Protein AF-A0A2V5Q0L4-F1 (afdb_monomer_lite)

Foldseek 3Di:
DDPDDPDDPPPPVCVQCVVLQVQLQVQLVVQLLVLAQQLDLLNSQLSLQVRSQVSQQAAQAFEAECAWDDCDPPRDTDDHGDTTHVPDPPHAYWYKQWDSWFPSVCRNRNHPQIGTFIDIDRADVVRPHPQDDDLFFKKWKKWAAQLLVVQCVVPVDDADLPDQVLVNLVSLCVSVVHQLLQAEEEEEDDPQCVVVVVSSVVSNHHYDYDPTNCLCVRQLNLDPPSSHSMYTDMDGPSSNSRSQSNRVVSNIHMDIAHDHPDVVSVVVCVVVPCVVRRGPD

Radius of gyration: 20.45 Å; chains: 1; bounding box: 52×53×70 Å

pLDDT: mean 91.9, std 11.41, range [46.16, 98.69]

Secondary structure (DSSP, 8-state):
---PPP------HHHHHHHHHHHHHHHHHHHHGGGTTSS-HHHHHHHHHHHHHHHHTT--SEEEEEE-----TT-----TT-EES---TTPPEEEEEEEEEETHHHHHHT-S--EEEEEEEPPPTT-S-SS---SSSEEEEEEE-HHHHHHHHHHT----TTS-HHHHHHHHHHHHT--GGG-EEEEE--GGGHHHHHHHHHHT-EEEEESS-HHHHHHGGGSTTS---EEEEEEEHHHHHHHHHHHHHTT-EEEEEE--SSHHHHHHHHHTT-GGGTT--

Sequence (281 aa):
MALRLPKQDYRDIERIIEFDFVRATEAAALNALRWLGRGDKEAADAAACDAMRGMFDLMNICGEVVIGEGIKDNAPGIFKGEQLGTWIPGSPQFDIAIDPIDGTTNISKGAPNSISCIAAASPEEGVKVALRDIPSFYMSKLAYGARVIDYMKKRGDSLHIDMPIAEMLAIVARAVDKRVQDMAVMMLDRPRHKEIVEQIRAAGASLRMIGDGDIAAAIAPSLPDSDVDLYMGIGGSPEAVLAAAGIKSLGGDMQSKMWPRDEKERKKLIADGYEKDLDRV

Structure (mmCIF, N/CA/C/O backbone):
data_AF-A0A2V5Q0L4-F1
#
_entry.id   AF-A0A2V5Q0L4-F1
#
loop_
_atom_site.group_PDB
_atom_site.id
_atom_site.type_symbol
_atom_site.label_atom_id
_atom_site.label_alt_id
_atom_site.label_comp_id
_atom_site.label_asym_id
_atom_site.label_entity_id
_atom_site.label_seq_id
_atom_site.pdbx_PDB_ins_code
_atom_site.Cartn_x
_atom_site.Cartn_y
_atom_site.Cartn_z
_atom_site.occupancy
_atom_site.B_iso_or_equiv
_atom_site.auth_seq_id
_atom_site.auth_comp_id
_atom_site.auth_asym_id
_atom_site.auth_atom_id
_atom_site.pdbx_PDB_model_num
ATOM 1 N N . MET A 1 1 ? -18.545 -27.283 -45.817 1.00 52.00 1 MET A N 1
ATOM 2 C CA . MET A 1 1 ? -17.550 -26.221 -45.561 1.00 52.00 1 MET A CA 1
ATOM 3 C C . MET A 1 1 ? -17.903 -25.618 -44.211 1.00 52.00 1 MET A C 1
ATOM 5 O O . MET A 1 1 ? -18.965 -25.022 -44.100 1.00 52.00 1 MET A O 1
ATOM 9 N N . ALA A 1 2 ? -17.137 -25.927 -43.161 1.00 49.47 2 ALA A N 1
ATOM 10 C CA . ALA A 1 2 ? -17.459 -25.484 -41.805 1.00 49.47 2 ALA A CA 1
ATOM 11 C C . ALA A 1 2 ? -17.400 -23.951 -41.748 1.00 49.47 2 ALA A C 1
ATOM 13 O O . ALA A 1 2 ? -16.366 -23.370 -42.083 1.00 49.47 2 ALA A O 1
ATOM 14 N N . LEU A 1 3 ? -18.512 -23.310 -41.377 1.00 55.25 3 LEU A N 1
ATOM 15 C CA . LEU A 1 3 ? -18.548 -21.878 -41.102 1.00 55.25 3 LEU A CA 1
ATOM 16 C C . LEU A 1 3 ? -17.560 -21.600 -39.968 1.00 55.25 3 LEU A C 1
ATOM 18 O O . LEU A 1 3 ? -17.821 -21.937 -38.814 1.00 55.25 3 LEU A O 1
ATOM 22 N N . ARG A 1 4 ? -16.404 -21.013 -40.297 1.00 58.03 4 ARG A N 1
ATOM 23 C CA . ARG A 1 4 ? -15.564 -20.378 -39.282 1.00 58.03 4 ARG A CA 1
ATOM 24 C C . ARG A 1 4 ? -16.420 -19.298 -38.632 1.00 58.03 4 ARG A C 1
ATOM 26 O O . ARG A 1 4 ? -16.917 -18.416 -39.330 1.00 58.03 4 ARG A O 1
ATOM 33 N N . LEU A 1 5 ? -16.590 -19.396 -37.316 1.00 48.66 5 LEU A N 1
ATOM 34 C CA . LEU A 1 5 ? -17.127 -18.302 -36.518 1.00 48.66 5 LEU A CA 1
ATOM 35 C C . LEU A 1 5 ? -16.317 -17.029 -36.832 1.00 48.66 5 LEU A C 1
ATOM 37 O O . LEU A 1 5 ? -15.111 -17.132 -37.098 1.00 48.66 5 LEU A O 1
ATOM 41 N N . PRO A 1 6 ? -16.954 -15.847 -36.858 1.00 47.69 6 PRO A N 1
ATOM 42 C CA . PRO A 1 6 ? -16.242 -14.593 -37.072 1.00 47.69 6 PRO A CA 1
ATOM 43 C C . PRO A 1 6 ? -15.080 -14.479 -36.076 1.00 47.69 6 PRO A C 1
ATOM 45 O O . PRO A 1 6 ? -15.213 -14.887 -34.922 1.00 47.69 6 PRO A O 1
ATOM 48 N N . LYS A 1 7 ? -13.928 -13.962 -36.532 1.00 51.88 7 LYS A N 1
ATOM 49 C CA . LYS A 1 7 ? -12.779 -13.687 -35.656 1.00 51.88 7 LYS A CA 1
ATOM 50 C C . LYS A 1 7 ? -13.267 -12.797 -34.513 1.00 51.88 7 LYS A C 1
ATOM 52 O O . LYS A 1 7 ? -13.656 -11.661 -34.768 1.00 51.88 7 LYS A O 1
ATOM 57 N N . GLN A 1 8 ? -13.252 -13.314 -33.286 1.00 47.97 8 GLN A N 1
ATOM 58 C CA . GLN A 1 8 ? -13.337 -12.462 -32.106 1.00 47.97 8 GLN A CA 1
ATOM 59 C C . GLN A 1 8 ? -12.152 -11.495 -32.154 1.00 47.97 8 GLN A C 1
ATOM 61 O O . GLN A 1 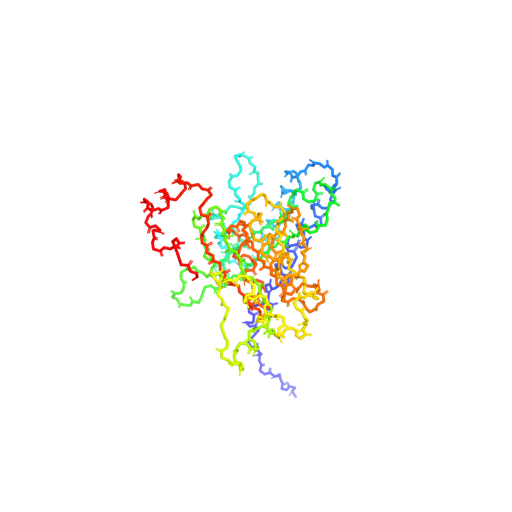8 ? -11.029 -11.900 -32.468 1.00 47.97 8 GLN A O 1
ATOM 66 N N . ASP A 1 9 ? -12.414 -10.215 -31.913 1.00 50.81 9 ASP A N 1
ATOM 67 C CA . ASP A 1 9 ? -11.353 -9.241 -31.708 1.00 50.81 9 ASP A CA 1
ATOM 68 C C . ASP A 1 9 ? -10.721 -9.555 -30.347 1.00 50.81 9 ASP A C 1
ATOM 70 O O . ASP A 1 9 ? -11.276 -9.231 -29.303 1.00 50.81 9 ASP A O 1
ATOM 74 N N . TYR A 1 10 ? -9.605 -10.287 -30.350 1.00 51.53 10 TYR A N 1
ATOM 75 C CA . TYR A 1 10 ? -8.889 -10.715 -29.140 1.00 51.53 10 TYR A CA 1
ATOM 76 C C . TYR A 1 10 ? -8.105 -9.567 -28.476 1.00 51.53 10 TYR A C 1
ATOM 78 O O . TYR A 1 10 ? -7.117 -9.814 -27.792 1.00 51.53 10 TYR A O 1
ATOM 86 N N . ARG A 1 11 ? -8.501 -8.307 -28.680 1.00 59.97 11 ARG A N 1
ATOM 87 C CA . ARG A 1 11 ? -7.863 -7.120 -28.086 1.00 59.97 11 ARG A CA 1
ATOM 88 C C . ARG A 1 11 ? -8.345 -6.876 -26.660 1.00 59.97 11 ARG A C 1
ATOM 90 O O . ARG A 1 11 ? -8.665 -5.753 -26.288 1.00 59.97 11 ARG A O 1
ATOM 97 N N . ASP A 1 12 ? -8.405 -7.937 -25.875 1.00 71.38 12 ASP A N 1
ATOM 98 C CA . ASP A 1 12 ? -8.480 -7.789 -24.434 1.00 71.38 12 ASP A CA 1
ATOM 99 C C . ASP A 1 12 ? -7.045 -7.586 -23.940 1.00 71.38 12 ASP A C 1
ATOM 101 O O . ASP A 1 12 ? -6.278 -8.539 -23.791 1.00 71.38 12 ASP A O 1
ATOM 105 N N . ILE A 1 13 ? -6.652 -6.315 -23.832 1.00 72.81 13 ILE A N 1
ATOM 106 C CA . ILE A 1 13 ? -5.298 -5.922 -23.431 1.00 72.81 13 ILE A CA 1
ATOM 107 C C . ILE A 1 13 ? -4.986 -6.486 -22.045 1.00 72.81 13 ILE A C 1
ATOM 109 O O . ILE A 1 13 ? -3.879 -6.982 -21.853 1.00 72.81 13 ILE A O 1
ATOM 113 N N . GLU A 1 14 ? -5.960 -6.482 -21.129 1.00 73.38 14 GLU A N 1
ATOM 114 C CA . GLU A 1 14 ? -5.808 -7.029 -19.777 1.00 73.38 14 GLU A CA 1
ATOM 115 C C . GLU A 1 14 ? -5.433 -8.507 -19.848 1.00 73.38 14 GLU A C 1
ATOM 117 O O . GLU A 1 14 ? -4.401 -8.905 -19.316 1.00 73.38 14 GLU A O 1
ATOM 122 N N . ARG A 1 15 ? -6.168 -9.303 -20.632 1.00 73.12 15 ARG A N 1
ATOM 123 C CA . ARG A 1 15 ? -5.878 -10.734 -20.810 1.00 73.12 15 ARG A CA 1
ATOM 124 C C . ARG A 1 15 ? -4.499 -11.026 -21.411 1.00 73.12 15 ARG A C 1
ATOM 126 O O . ARG A 1 15 ? -3.950 -12.110 -21.211 1.00 73.12 15 ARG A O 1
ATOM 133 N N . ILE A 1 16 ? -3.958 -10.110 -22.211 1.00 74.25 16 ILE A N 1
ATOM 134 C CA . ILE A 1 16 ? -2.655 -10.293 -22.861 1.00 74.25 16 ILE A CA 1
ATOM 135 C C . ILE A 1 16 ? -1.509 -10.015 -21.883 1.00 74.25 16 ILE A C 1
ATOM 137 O O . ILE A 1 16 ? -0.505 -10.719 -21.938 1.00 74.25 16 ILE A O 1
ATOM 141 N N . ILE A 1 17 ? -1.657 -9.028 -20.996 1.00 82.94 17 ILE A N 1
ATOM 142 C CA . ILE A 1 17 ? -0.563 -8.538 -20.140 1.00 82.94 17 ILE A CA 1
ATOM 143 C C . ILE A 1 17 ? -0.669 -8.976 -18.674 1.00 82.94 17 ILE A C 1
ATOM 145 O O . ILE A 1 17 ? 0.328 -8.916 -17.959 1.00 82.94 17 ILE A O 1
ATOM 149 N N . GLU A 1 18 ? -1.846 -9.407 -18.202 1.00 81.56 18 GLU A N 1
ATOM 150 C CA . GLU A 1 18 ? -2.095 -9.691 -16.779 1.00 81.56 18 GLU A CA 1
ATOM 151 C C . GLU A 1 18 ? -1.073 -10.682 -16.210 1.00 81.56 18 GLU A C 1
ATOM 153 O O . GLU A 1 18 ? -0.458 -10.437 -15.172 1.00 81.56 18 GLU A O 1
ATOM 158 N N . PHE A 1 19 ? -0.808 -11.768 -16.940 1.00 89.69 19 PHE A N 1
ATOM 159 C CA . PHE A 1 19 ? 0.132 -12.794 -16.504 1.00 89.69 19 PHE A CA 1
ATOM 160 C C . PHE A 1 19 ? 1.588 -12.364 -16.640 1.00 89.69 19 PHE A C 1
ATOM 162 O O . PHE A 1 19 ? 2.443 -12.941 -15.971 1.00 89.69 19 PHE A O 1
ATOM 169 N N . ASP A 1 20 ? 1.891 -11.359 -17.457 1.00 92.94 20 ASP A N 1
ATOM 170 C CA . ASP A 1 20 ? 3.242 -10.818 -17.531 1.00 92.94 20 ASP A CA 1
ATOM 171 C C . ASP A 1 20 ? 3.565 -10.011 -16.265 1.00 92.94 20 ASP A C 1
ATOM 173 O O . ASP A 1 20 ? 4.625 -10.220 -15.671 1.00 92.94 20 ASP A O 1
ATOM 177 N N . PHE A 1 21 ? 2.629 -9.202 -15.754 1.00 94.88 21 PHE A N 1
ATOM 178 C CA . PHE A 1 21 ? 2.798 -8.536 -14.454 1.00 94.88 21 PHE A CA 1
ATOM 179 C C . PHE A 1 21 ? 2.850 -9.528 -13.285 1.00 94.88 21 PHE A C 1
ATOM 181 O O . PHE A 1 21 ? 3.684 -9.378 -12.386 1.00 94.88 21 PHE A O 1
ATOM 188 N N . VA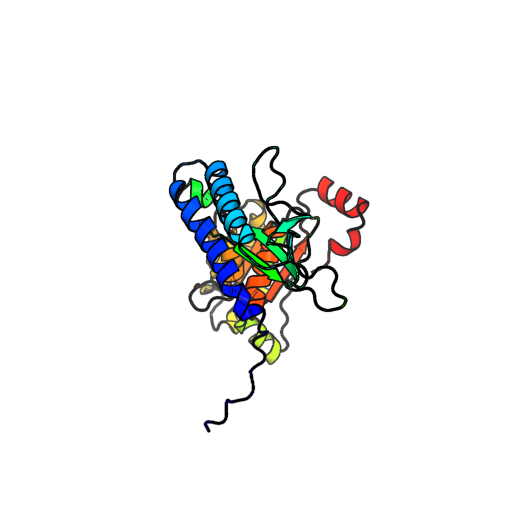L A 1 22 ? 2.031 -10.588 -13.320 1.00 95.69 22 VAL A N 1
ATOM 189 C CA . VAL A 1 22 ? 2.129 -11.687 -12.342 1.00 95.69 22 VAL A CA 1
ATOM 190 C C . VAL A 1 22 ? 3.533 -12.294 -12.372 1.00 95.69 22 VAL A C 1
ATOM 192 O O . VAL A 1 22 ? 4.189 -12.354 -11.337 1.00 95.69 22 VAL A O 1
ATOM 195 N N . ARG A 1 23 ? 4.061 -12.643 -13.550 1.00 96.62 23 ARG A N 1
ATOM 196 C CA . ARG A 1 23 ? 5.419 -13.199 -13.674 1.00 96.62 23 ARG A CA 1
ATOM 197 C C . ARG A 1 23 ? 6.504 -12.244 -13.187 1.00 96.62 23 ARG A C 1
ATOM 199 O O . ARG A 1 23 ? 7.496 -12.706 -12.635 1.00 96.62 23 ARG A O 1
ATOM 206 N N . ALA A 1 24 ? 6.343 -10.935 -13.376 1.00 97.38 24 ALA A N 1
ATOM 207 C CA . ALA A 1 24 ? 7.292 -9.948 -12.866 1.00 97.38 24 ALA A CA 1
ATOM 208 C C . ALA A 1 24 ? 7.339 -9.928 -11.330 1.00 97.38 24 ALA A C 1
ATOM 210 O O . ALA A 1 24 ? 8.429 -9.984 -10.756 1.00 97.38 24 ALA A O 1
ATOM 211 N N . THR A 1 25 ? 6.181 -9.931 -10.662 1.00 97.75 25 THR A N 1
ATOM 212 C CA . THR A 1 25 ? 6.121 -10.027 -9.189 1.00 97.75 25 THR A CA 1
ATOM 213 C C . THR A 1 25 ? 6.594 -11.389 -8.667 1.00 97.75 25 THR A C 1
ATOM 215 O O . THR A 1 25 ? 7.324 -11.444 -7.676 1.00 97.75 25 THR A O 1
ATOM 218 N N . GLU A 1 26 ? 6.273 -12.492 -9.353 1.00 98.25 26 GLU A N 1
ATOM 219 C CA . GLU A 1 26 ? 6.783 -13.832 -9.027 1.00 98.25 26 GLU A CA 1
ATOM 220 C C . GLU A 1 26 ? 8.310 -13.900 -9.150 1.00 98.25 26 GLU A C 1
ATOM 222 O O . GLU A 1 26 ? 8.988 -14.398 -8.249 1.00 98.25 26 GLU A O 1
ATOM 227 N N . ALA A 1 27 ? 8.870 -13.374 -10.244 1.00 98.12 27 ALA A N 1
ATOM 228 C CA . ALA A 1 27 ? 10.309 -13.331 -10.466 1.00 98.12 27 ALA A CA 1
ATOM 229 C C . ALA A 1 27 ? 11.010 -12.509 -9.381 1.00 98.12 27 ALA A C 1
ATOM 231 O O . ALA A 1 27 ? 12.007 -12.975 -8.823 1.00 98.12 27 ALA A O 1
ATOM 232 N N . ALA A 1 28 ? 10.478 -11.335 -9.038 1.00 97.75 28 ALA A N 1
ATOM 233 C CA . ALA A 1 28 ? 10.990 -10.506 -7.953 1.00 97.75 28 ALA A CA 1
ATOM 234 C C . ALA A 1 28 ? 10.993 -11.263 -6.613 1.00 97.75 28 ALA A C 1
ATOM 236 O O . ALA A 1 28 ? 12.045 -11.405 -5.983 1.00 97.75 28 ALA A O 1
ATOM 237 N N . ALA A 1 29 ? 9.855 -11.845 -6.222 1.00 97.88 29 ALA A N 1
ATOM 238 C CA . ALA A 1 29 ? 9.716 -12.587 -4.970 1.00 97.88 29 ALA A CA 1
ATOM 239 C C . ALA A 1 29 ? 10.657 -13.807 -4.892 1.00 97.88 29 ALA A C 1
ATOM 241 O O . ALA A 1 29 ? 11.343 -14.012 -3.886 1.00 97.88 29 ALA A O 1
ATOM 242 N N . LEU A 1 30 ? 10.749 -14.602 -5.965 1.00 98.19 30 LEU A N 1
ATOM 243 C CA . LEU A 1 30 ? 11.627 -15.776 -6.024 1.00 98.19 30 LEU A CA 1
ATOM 244 C C . LEU A 1 30 ? 13.111 -15.394 -5.950 1.00 98.19 30 LEU A C 1
ATOM 246 O O . LEU A 1 30 ? 13.896 -16.077 -5.286 1.00 98.19 30 LEU A O 1
ATOM 250 N N . ASN A 1 31 ? 13.510 -14.298 -6.600 1.00 97.50 31 ASN A N 1
ATOM 251 C CA . ASN A 1 31 ? 14.899 -13.840 -6.585 1.00 97.50 31 ASN A CA 1
ATOM 252 C C . ASN A 1 31 ? 15.286 -13.152 -5.267 1.00 97.50 31 ASN A C 1
ATOM 254 O O . ASN A 1 31 ? 16.462 -13.201 -4.886 1.00 97.50 31 ASN A O 1
ATOM 258 N N . ALA A 1 32 ? 14.318 -12.591 -4.543 1.00 96.81 32 ALA A N 1
ATOM 259 C CA . ALA A 1 32 ? 14.505 -12.047 -3.204 1.00 96.81 32 ALA A CA 1
ATOM 260 C C . ALA A 1 32 ? 14.629 -13.140 -2.125 1.00 96.81 32 ALA A C 1
ATOM 262 O O . ALA A 1 32 ? 15.359 -12.962 -1.149 1.00 96.81 32 ALA A O 1
ATOM 263 N N . LEU A 1 33 ? 13.984 -14.302 -2.309 1.00 96.25 33 LEU A N 1
ATOM 264 C CA . LEU A 1 33 ? 13.889 -15.374 -1.304 1.00 96.25 33 LEU A CA 1
ATOM 265 C C . LEU A 1 33 ? 15.244 -15.834 -0.747 1.00 96.25 33 LEU A C 1
ATOM 267 O O . LEU A 1 33 ? 15.354 -16.187 0.428 1.00 96.25 33 LEU A O 1
ATOM 271 N N . ARG A 1 34 ? 16.305 -15.798 -1.563 1.00 95.75 34 ARG A N 1
ATOM 272 C CA . ARG A 1 34 ? 17.661 -16.172 -1.127 1.00 95.75 34 ARG A CA 1
ATOM 273 C C . ARG A 1 34 ? 18.196 -15.292 0.011 1.00 95.75 34 ARG A C 1
ATOM 275 O O . ARG A 1 34 ? 19.163 -15.691 0.650 1.00 95.75 34 ARG A O 1
ATOM 282 N N . TRP A 1 35 ? 17.594 -14.129 0.254 1.00 97.19 35 TRP A N 1
ATOM 283 C CA . TRP A 1 35 ? 17.973 -13.156 1.279 1.00 97.19 35 TRP A CA 1
ATOM 284 C C . TRP A 1 35 ? 17.083 -13.203 2.529 1.00 97.19 35 TRP A C 1
ATOM 286 O O . TRP A 1 35 ? 17.340 -12.477 3.492 1.00 97.19 35 TRP A O 1
ATOM 296 N N . LEU A 1 36 ? 16.078 -14.087 2.553 1.00 97.62 36 LEU A N 1
ATOM 297 C CA . LEU A 1 36 ? 15.167 -14.254 3.682 1.00 97.62 36 LEU A CA 1
ATOM 298 C C . LEU A 1 36 ? 15.939 -14.559 4.977 1.00 97.62 36 LEU A C 1
ATOM 300 O O . LEU A 1 36 ? 16.645 -15.563 5.075 1.00 97.62 36 LEU A O 1
ATOM 304 N N . GLY A 1 37 ? 15.799 -13.683 5.972 1.00 97.75 37 GLY A N 1
ATOM 305 C CA . GLY A 1 37 ? 16.420 -13.820 7.290 1.00 97.75 37 GLY A CA 1
ATOM 306 C C . GLY A 1 37 ? 17.935 -13.610 7.323 1.00 97.75 37 GLY A C 1
ATOM 307 O O . GLY A 1 37 ? 18.568 -13.981 8.309 1.00 97.75 37 GLY A O 1
ATOM 308 N N . ARG A 1 38 ? 1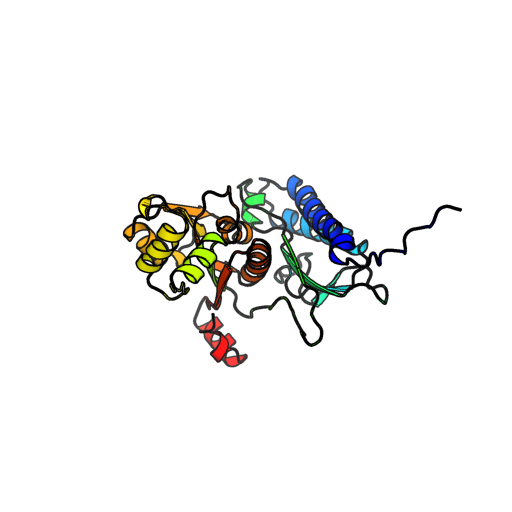8.541 -13.049 6.266 1.00 97.56 38 ARG A N 1
ATOM 309 C CA . ARG A 1 38 ? 20.006 -12.899 6.160 1.00 97.56 38 ARG A CA 1
ATOM 310 C C . ARG A 1 38 ? 20.555 -11.545 6.602 1.00 97.56 38 ARG A C 1
ATOM 312 O O . ARG A 1 38 ? 21.759 -11.332 6.527 1.00 97.56 38 ARG A O 1
ATOM 319 N N . GLY A 1 39 ? 19.699 -10.631 7.048 1.00 96.81 39 GLY A N 1
ATOM 320 C CA . GLY A 1 39 ? 20.090 -9.291 7.493 1.00 96.81 39 GLY A CA 1
ATOM 321 C C . GLY A 1 39 ? 20.488 -8.326 6.372 1.00 96.81 39 GLY A C 1
ATOM 322 O O . GLY A 1 39 ? 20.822 -7.184 6.670 1.00 96.81 39 GLY A O 1
ATOM 323 N N . ASP A 1 40 ? 20.414 -8.745 5.106 1.00 95.56 40 ASP A N 1
ATOM 324 C CA . ASP A 1 40 ? 20.806 -7.940 3.948 1.00 95.56 40 ASP A CA 1
ATOM 325 C C . ASP A 1 40 ? 19.578 -7.527 3.129 1.00 95.56 40 ASP A C 1
ATOM 327 O O . ASP A 1 40 ? 19.133 -8.219 2.212 1.00 95.56 40 ASP A O 1
ATOM 331 N N . LYS A 1 41 ? 18.974 -6.408 3.536 1.00 93.62 41 LYS A N 1
ATOM 332 C CA . LYS A 1 41 ? 17.773 -5.870 2.889 1.00 93.62 41 LYS A CA 1
ATOM 333 C C . LYS A 1 41 ? 18.070 -5.235 1.530 1.00 93.62 41 LYS A C 1
ATOM 335 O O . LYS A 1 41 ? 17.217 -5.278 0.656 1.00 93.62 41 LYS A O 1
ATOM 340 N N . GLU A 1 42 ? 19.258 -4.654 1.362 1.00 93.31 42 GLU A N 1
ATOM 341 C CA . GLU A 1 42 ? 19.636 -3.926 0.147 1.00 93.31 42 GLU A CA 1
ATOM 342 C C . GLU A 1 42 ? 19.914 -4.907 -0.991 1.00 93.31 42 GLU A C 1
ATOM 344 O O . GLU A 1 42 ? 19.440 -4.703 -2.105 1.00 93.31 42 GLU A O 1
ATOM 349 N N . ALA A 1 43 ? 20.591 -6.025 -0.708 1.00 94.56 43 ALA A N 1
ATOM 350 C CA . ALA A 1 43 ? 20.798 -7.066 -1.708 1.00 94.56 43 ALA A CA 1
ATOM 351 C C . ALA A 1 43 ? 19.504 -7.819 -2.064 1.00 94.56 43 ALA A C 1
ATOM 353 O O . ALA A 1 43 ? 19.346 -8.261 -3.206 1.00 94.56 43 ALA A O 1
ATOM 354 N N . ALA A 1 44 ? 18.568 -7.948 -1.114 1.00 95.31 44 ALA A N 1
ATOM 355 C CA . ALA A 1 44 ? 17.231 -8.470 -1.391 1.00 95.31 44 ALA A CA 1
ATOM 356 C C . ALA A 1 44 ? 16.491 -7.589 -2.399 1.00 95.31 44 ALA A C 1
ATOM 358 O O . ALA A 1 44 ? 16.044 -8.083 -3.434 1.00 95.31 44 ALA A O 1
ATOM 359 N N . ASP A 1 45 ? 16.433 -6.293 -2.104 1.00 94.12 45 ASP A N 1
ATOM 360 C CA . ASP A 1 45 ? 15.759 -5.272 -2.901 1.00 94.12 45 ASP A CA 1
ATOM 361 C C . ASP A 1 45 ? 16.360 -5.165 -4.312 1.00 94.12 45 ASP A C 1
ATOM 363 O O . ASP A 1 45 ? 15.655 -5.279 -5.314 1.00 94.12 45 ASP A O 1
ATOM 367 N N . ALA A 1 46 ? 17.693 -5.112 -4.407 1.00 94.38 46 ALA A N 1
ATOM 368 C CA . ALA A 1 46 ? 18.404 -5.107 -5.683 1.00 94.38 46 ALA A CA 1
ATOM 369 C C . ALA A 1 46 ? 18.111 -6.361 -6.530 1.00 94.38 46 ALA A C 1
ATOM 371 O O . ALA A 1 46 ? 17.898 -6.256 -7.738 1.00 94.38 46 ALA A O 1
ATOM 372 N N . ALA A 1 47 ? 18.066 -7.549 -5.912 1.00 95.81 47 ALA A N 1
ATOM 373 C CA . ALA A 1 47 ? 17.763 -8.794 -6.620 1.00 95.81 47 ALA A CA 1
ATOM 374 C C . ALA A 1 47 ? 16.309 -8.853 -7.119 1.00 95.81 47 ALA A C 1
ATOM 376 O O . ALA A 1 47 ? 16.055 -9.423 -8.182 1.00 95.81 47 ALA A O 1
ATOM 377 N N . ALA A 1 48 ? 15.364 -8.281 -6.370 1.00 96.75 48 ALA A N 1
ATOM 378 C CA . ALA A 1 48 ? 13.977 -8.156 -6.801 1.00 96.75 48 ALA A CA 1
ATOM 379 C C . ALA A 1 48 ? 13.833 -7.160 -7.957 1.00 96.75 48 ALA A C 1
ATOM 381 O O . ALA A 1 48 ? 13.193 -7.485 -8.957 1.00 96.75 48 ALA A O 1
ATOM 382 N N . CYS A 1 49 ? 14.475 -5.991 -7.853 1.00 95.56 49 CYS A N 1
ATOM 383 C CA . CYS A 1 49 ? 14.498 -4.969 -8.900 1.00 95.56 49 CYS A CA 1
ATOM 384 C C . CYS A 1 49 ? 15.046 -5.516 -10.223 1.00 95.56 49 CYS A C 1
ATOM 386 O O . CYS A 1 49 ? 14.434 -5.327 -11.272 1.00 95.56 49 CYS A O 1
ATOM 388 N N . ASP A 1 50 ? 16.192 -6.202 -10.179 1.00 95.62 50 ASP A N 1
ATOM 389 C CA . ASP A 1 50 ? 16.840 -6.777 -11.362 1.00 95.62 50 ASP A CA 1
ATOM 390 C C . ASP A 1 50 ? 15.952 -7.832 -12.039 1.00 95.62 50 ASP A C 1
ATOM 392 O O . ASP A 1 50 ? 15.700 -7.768 -13.243 1.00 95.62 50 ASP A O 1
ATOM 396 N N . ALA A 1 51 ? 15.385 -8.750 -11.251 1.00 96.94 51 ALA A N 1
ATOM 397 C CA . ALA A 1 51 ? 14.489 -9.780 -11.764 1.00 96.94 51 ALA A CA 1
ATOM 398 C C . ALA A 1 51 ? 13.199 -9.195 -12.358 1.00 96.94 51 ALA A C 1
ATOM 400 O O . ALA A 1 51 ? 12.760 -9.630 -13.423 1.00 96.94 51 ALA A O 1
ATOM 401 N N . MET A 1 52 ? 12.604 -8.200 -11.692 1.00 97.25 52 MET A N 1
ATOM 402 C CA . MET A 1 52 ? 11.418 -7.508 -12.188 1.00 97.25 52 MET A CA 1
ATOM 403 C C . MET A 1 52 ? 11.716 -6.809 -13.518 1.00 97.25 52 MET A C 1
ATOM 405 O O . MET A 1 52 ? 10.983 -7.007 -14.487 1.00 97.25 52 MET A O 1
ATOM 409 N N . ARG A 1 53 ? 12.821 -6.055 -13.598 1.00 95.50 53 ARG A N 1
ATOM 410 C CA . ARG A 1 53 ? 13.257 -5.373 -14.825 1.00 95.50 53 ARG A CA 1
ATOM 411 C C . ARG A 1 53 ? 13.475 -6.357 -15.976 1.00 95.50 53 ARG A C 1
ATOM 413 O O . ARG A 1 53 ? 12.930 -6.142 -17.053 1.00 95.50 53 ARG A O 1
ATOM 420 N N . GLY A 1 54 ? 14.169 -7.469 -15.732 1.00 95.69 54 GLY A N 1
ATOM 421 C CA . GLY A 1 54 ? 14.387 -8.498 -16.753 1.00 95.69 54 GLY A CA 1
ATOM 422 C C . GLY A 1 54 ? 13.090 -9.123 -17.283 1.00 95.69 54 GLY A C 1
ATOM 423 O O . GLY A 1 54 ? 13.027 -9.511 -18.447 1.00 95.69 54 GLY A O 1
ATOM 424 N N . MET A 1 55 ? 12.030 -9.189 -16.468 1.00 96.88 55 MET A N 1
ATOM 425 C CA . MET A 1 55 ? 10.706 -9.597 -16.949 1.00 96.88 55 MET A CA 1
ATOM 426 C C . MET A 1 55 ? 10.056 -8.522 -17.820 1.00 96.88 55 MET A C 1
ATOM 428 O O . MET A 1 55 ? 9.476 -8.862 -18.850 1.00 96.88 55 MET A O 1
ATOM 432 N N . PHE A 1 56 ? 10.174 -7.244 -17.447 1.00 96.19 56 PHE A N 1
ATOM 433 C CA . PHE A 1 56 ? 9.671 -6.128 -18.253 1.00 96.19 56 PHE A CA 1
ATOM 434 C C . PHE A 1 56 ? 10.349 -6.036 -19.625 1.00 96.19 56 PHE A C 1
ATOM 436 O O . PHE A 1 56 ? 9.662 -5.736 -20.598 1.00 96.19 56 PHE A O 1
ATOM 443 N N . ASP A 1 57 ? 11.634 -6.377 -19.749 1.00 95.50 57 ASP A N 1
ATOM 444 C CA . ASP A 1 57 ? 12.354 -6.399 -21.038 1.00 95.50 57 ASP A CA 1
ATOM 445 C C . ASP A 1 57 ? 11.714 -7.338 -22.084 1.00 95.50 57 ASP A C 1
ATOM 447 O O . ASP A 1 57 ? 11.970 -7.219 -23.284 1.00 95.50 57 ASP A O 1
ATOM 451 N N . LEU A 1 58 ? 10.865 -8.274 -21.645 1.00 94.19 58 LEU A N 1
ATOM 452 C CA . LEU A 1 58 ? 10.165 -9.240 -22.496 1.00 94.19 58 LEU A CA 1
ATOM 453 C C . LEU A 1 58 ? 8.719 -8.829 -22.826 1.00 94.19 58 LEU A C 1
ATOM 455 O O . LEU A 1 58 ? 8.077 -9.481 -23.653 1.00 94.19 58 LEU A O 1
ATOM 459 N N . MET A 1 59 ? 8.191 -7.780 -22.191 1.00 94.06 59 MET A N 1
ATOM 460 C CA . MET A 1 59 ? 6.785 -7.383 -22.304 1.00 94.06 59 MET A CA 1
ATOM 461 C C . MET A 1 59 ? 6.566 -6.391 -23.442 1.00 94.06 59 MET A C 1
ATOM 463 O O . MET A 1 59 ? 7.195 -5.335 -23.497 1.00 94.06 59 MET A O 1
ATOM 467 N N . ASN A 1 60 ? 5.594 -6.668 -24.312 1.00 92.69 60 ASN A N 1
ATOM 468 C CA . ASN A 1 60 ? 5.198 -5.741 -25.375 1.00 92.69 60 ASN A CA 1
ATOM 469 C C . ASN A 1 60 ? 4.268 -4.645 -24.848 1.00 92.69 60 ASN A C 1
ATOM 471 O O . ASN A 1 60 ? 3.077 -4.636 -25.151 1.00 92.69 60 ASN A O 1
ATOM 475 N N . ILE A 1 61 ? 4.830 -3.738 -24.050 1.00 92.44 61 ILE A N 1
ATOM 476 C CA . ILE A 1 61 ? 4.160 -2.567 -23.482 1.00 92.44 61 ILE A CA 1
ATOM 477 C C . ILE A 1 61 ? 5.047 -1.321 -23.615 1.00 92.44 61 ILE A C 1
ATOM 479 O O . ILE A 1 61 ? 6.262 -1.420 -23.801 1.00 92.44 61 ILE A O 1
ATOM 483 N N . CYS A 1 62 ? 4.425 -0.154 -23.478 1.00 92.81 62 CYS A N 1
ATOM 484 C CA . CYS A 1 62 ? 5.088 1.124 -23.242 1.00 92.81 62 CYS A CA 1
ATOM 485 C C . CYS A 1 62 ? 4.780 1.555 -21.799 1.00 92.81 62 CYS A C 1
ATOM 487 O O . CYS A 1 62 ? 3.810 2.275 -21.562 1.00 92.81 62 CYS A O 1
ATOM 489 N N . GLY A 1 63 ? 5.539 1.036 -20.833 1.00 92.88 63 GLY A N 1
ATOM 490 C CA . GLY A 1 63 ? 5.362 1.340 -19.415 1.00 92.88 63 GLY A CA 1
ATOM 491 C C . GLY A 1 63 ? 6.198 2.541 -18.987 1.00 92.88 63 GLY A C 1
ATOM 492 O O . GLY A 1 63 ? 7.413 2.533 -19.179 1.00 92.88 63 GLY A O 1
ATOM 493 N N . GLU A 1 64 ? 5.573 3.549 -18.389 1.00 93.62 64 GLU A N 1
ATOM 494 C CA . GLU A 1 64 ? 6.250 4.678 -17.748 1.00 93.62 64 GLU A CA 1
ATOM 495 C C . GLU A 1 64 ? 6.145 4.541 -16.227 1.00 93.62 64 GLU A C 1
ATOM 497 O O . GLU A 1 64 ? 5.053 4.442 -15.668 1.00 93.62 64 GLU A O 1
ATOM 502 N N . VAL A 1 65 ? 7.286 4.518 -15.538 1.00 94.25 65 VAL A N 1
ATOM 503 C CA . VAL A 1 65 ? 7.318 4.408 -14.077 1.00 94.25 65 VAL A CA 1
ATOM 504 C C . VAL A 1 65 ? 6.954 5.755 -13.469 1.00 94.25 65 VAL A C 1
ATOM 506 O O . VAL A 1 65 ? 7.750 6.693 -13.478 1.00 94.25 65 VAL A O 1
ATOM 509 N N . VAL A 1 66 ? 5.762 5.860 -12.894 1.00 93.38 66 VAL A N 1
ATOM 510 C CA . VAL A 1 66 ? 5.317 7.074 -12.192 1.00 93.38 66 VAL A CA 1
ATOM 511 C C . VAL A 1 66 ? 5.611 7.008 -10.697 1.00 93.38 66 VAL A C 1
ATOM 513 O O . VAL A 1 66 ? 5.834 8.046 -10.072 1.00 93.38 66 VAL A O 1
ATOM 516 N N . ILE A 1 67 ? 5.672 5.793 -10.146 1.00 93.38 67 ILE A N 1
ATOM 517 C CA . ILE A 1 67 ? 6.081 5.489 -8.774 1.00 93.38 67 ILE A CA 1
ATOM 518 C C . ILE A 1 67 ? 7.019 4.281 -8.833 1.00 93.38 67 ILE A C 1
ATOM 520 O O . ILE A 1 67 ? 6.657 3.235 -9.363 1.00 93.38 67 ILE A O 1
ATOM 524 N N . GLY A 1 68 ? 8.219 4.425 -8.288 1.00 89.75 68 GLY A N 1
ATOM 525 C CA . GLY A 1 68 ? 9.189 3.339 -8.200 1.00 89.75 68 GLY A CA 1
ATOM 526 C C . GLY A 1 68 ? 9.960 3.412 -6.893 1.00 89.75 68 GLY A C 1
ATOM 527 O O . GLY A 1 68 ? 9.551 4.110 -5.962 1.00 89.75 68 GLY A O 1
ATOM 528 N N . GLU A 1 69 ? 11.107 2.745 -6.856 1.00 83.38 69 GLU A N 1
ATOM 529 C CA . GLU A 1 69 ? 12.023 2.817 -5.729 1.00 83.38 69 GLU A CA 1
ATOM 530 C C . GLU A 1 69 ? 12.400 4.272 -5.425 1.00 83.38 69 GLU A C 1
ATOM 532 O O . GLU A 1 69 ? 12.646 5.093 -6.317 1.00 83.38 69 GLU A O 1
ATOM 537 N N . GLY A 1 70 ? 12.469 4.606 -4.135 1.00 67.88 70 GLY A N 1
ATOM 538 C CA . GLY A 1 70 ? 13.037 5.880 -3.713 1.00 67.88 70 GLY A CA 1
ATOM 539 C C . GLY A 1 70 ? 14.491 5.985 -4.176 1.00 67.88 70 GLY A C 1
ATOM 540 O O . GLY A 1 70 ? 15.219 4.994 -4.180 1.00 67.88 70 GLY A O 1
ATOM 541 N N . ILE A 1 71 ? 14.941 7.192 -4.536 1.00 56.97 71 ILE A N 1
ATOM 542 C CA . ILE A 1 71 ? 16.348 7.436 -4.886 1.00 56.97 71 ILE A CA 1
ATOM 543 C C . ILE A 1 71 ? 17.199 7.189 -3.631 1.00 56.97 71 ILE A C 1
ATOM 545 O O . ILE A 1 71 ? 17.330 8.054 -2.765 1.00 56.97 71 ILE A O 1
ATOM 549 N N . LYS A 1 72 ? 17.737 5.976 -3.510 1.00 53.16 72 LYS A N 1
ATOM 550 C CA . LYS A 1 72 ? 18.763 5.599 -2.538 1.00 53.16 72 LYS A CA 1
ATOM 551 C C . LYS A 1 72 ? 20.097 5.805 -3.251 1.00 53.16 72 LYS A C 1
ATOM 553 O O . LYS A 1 72 ? 20.362 5.136 -4.248 1.00 53.16 72 LYS A O 1
ATOM 558 N N . ASP A 1 73 ? 20.891 6.773 -2.796 1.00 46.16 73 ASP A N 1
ATOM 559 C CA . ASP A 1 73 ? 22.160 7.158 -3.426 1.00 46.16 73 ASP A CA 1
ATOM 560 C C . ASP A 1 73 ? 22.997 5.922 -3.834 1.00 46.16 73 ASP A C 1
ATOM 562 O O . ASP A 1 73 ? 23.480 5.179 -2.981 1.00 46.16 73 ASP A O 1
ATOM 566 N N . ASN A 1 74 ? 23.175 5.726 -5.150 1.00 49.53 74 ASN A N 1
ATOM 567 C CA . ASN A 1 74 ? 23.949 4.659 -5.811 1.00 49.53 74 ASN A CA 1
ATOM 568 C C . ASN A 1 74 ? 23.420 3.207 -5.732 1.00 49.53 74 ASN A C 1
ATOM 570 O O . ASN A 1 74 ? 24.163 2.291 -6.095 1.00 49.53 74 ASN A O 1
ATOM 574 N N . ALA A 1 75 ? 22.173 2.961 -5.323 1.00 56.97 75 ALA A N 1
ATOM 575 C CA . ALA A 1 75 ? 21.593 1.614 -5.387 1.00 56.97 75 ALA A CA 1
ATOM 576 C C . ALA A 1 75 ? 20.967 1.332 -6.771 1.00 56.97 75 ALA A C 1
ATOM 578 O O . ALA A 1 75 ? 20.277 2.199 -7.307 1.00 56.97 75 ALA A O 1
ATOM 579 N N . PRO A 1 76 ? 21.163 0.143 -7.371 1.00 65.31 76 PRO A N 1
ATOM 580 C CA . PRO A 1 76 ? 20.354 -0.284 -8.508 1.00 65.31 76 PRO A CA 1
ATOM 581 C C . PRO A 1 76 ? 18.894 -0.443 -8.055 1.00 65.31 76 PRO A C 1
ATOM 583 O O . PRO A 1 76 ? 18.616 -1.149 -7.093 1.00 65.31 76 PRO A O 1
ATOM 586 N N . GLY A 1 77 ? 17.971 0.216 -8.748 1.00 84.69 77 GLY A N 1
ATOM 587 C CA . GLY A 1 77 ? 16.533 0.205 -8.465 1.00 84.69 77 GLY A CA 1
ATOM 588 C C . GLY A 1 77 ? 15.763 0.599 -9.718 1.00 84.69 77 GLY A C 1
ATOM 589 O O . GLY A 1 77 ? 16.403 0.884 -10.728 1.00 84.69 77 GLY A O 1
ATOM 590 N N . ILE A 1 78 ? 14.432 0.567 -9.688 1.00 90.94 78 ILE A N 1
ATOM 591 C CA . ILE A 1 78 ? 13.583 1.048 -10.788 1.00 90.94 78 ILE A CA 1
ATOM 592 C C . ILE A 1 78 ? 12.960 2.378 -10.361 1.00 90.94 78 ILE A C 1
ATOM 594 O O . ILE A 1 78 ? 12.164 2.410 -9.426 1.00 90.94 78 ILE A O 1
ATOM 598 N N . PHE A 1 79 ? 13.331 3.468 -11.024 1.00 90.94 79 PHE A N 1
ATOM 599 C CA . PHE A 1 79 ? 13.031 4.828 -10.585 1.00 90.94 79 PHE A CA 1
ATOM 600 C C . PHE A 1 79 ? 11.930 5.501 -11.402 1.00 90.94 79 PHE A C 1
ATOM 602 O O . PHE A 1 79 ? 11.670 5.172 -12.559 1.00 90.94 79 PHE A O 1
ATOM 609 N N . LYS A 1 80 ? 11.313 6.522 -10.800 1.00 91.06 80 LYS A N 1
ATOM 610 C CA . LYS A 1 80 ? 10.362 7.396 -11.487 1.00 91.06 80 LYS A CA 1
ATOM 611 C C . LYS A 1 80 ? 10.969 7.978 -12.773 1.00 91.06 80 LYS A C 1
ATOM 613 O O . LYS A 1 80 ? 12.062 8.542 -12.749 1.00 91.06 80 LYS A O 1
ATOM 618 N N . GLY A 1 81 ? 10.213 7.904 -13.864 1.00 90.38 81 GLY A N 1
ATOM 619 C CA . GLY A 1 81 ? 10.594 8.344 -15.204 1.00 90.38 81 GLY A CA 1
ATOM 620 C C . GLY A 1 81 ? 11.291 7.270 -16.041 1.00 90.38 81 GLY A C 1
ATOM 621 O O . GLY A 1 81 ? 11.570 7.518 -17.214 1.00 90.38 81 GLY A O 1
ATOM 622 N N . GLU A 1 82 ? 11.578 6.090 -15.481 1.00 93.38 82 GLU A N 1
ATOM 623 C CA . GLU A 1 82 ? 12.088 4.972 -16.271 1.00 93.38 82 GLU A CA 1
ATOM 624 C C . GLU A 1 82 ? 11.032 4.417 -17.231 1.00 93.38 82 GLU A C 1
ATOM 626 O O . GLU A 1 82 ? 9.829 4.419 -16.962 1.00 93.38 82 GLU A O 1
ATOM 631 N N . GLN A 1 83 ? 11.525 3.913 -18.359 1.00 95.31 83 GLN A N 1
ATOM 632 C CA . GLN A 1 83 ? 10.741 3.237 -19.379 1.00 95.31 83 GLN A CA 1
ATOM 633 C C . GLN A 1 83 ? 10.910 1.725 -19.217 1.00 95.31 83 GLN A C 1
ATOM 635 O O . GLN A 1 83 ? 12.030 1.222 -19.248 1.00 95.31 83 GLN A O 1
ATOM 640 N N . LEU A 1 84 ? 9.798 1.010 -19.057 1.00 95.38 84 LEU A N 1
ATOM 641 C CA . LEU A 1 84 ? 9.742 -0.447 -18.945 1.00 95.38 84 LEU A CA 1
ATOM 642 C C . LEU A 1 84 ? 8.942 -1.045 -20.107 1.00 95.38 84 LEU A C 1
ATOM 644 O O . LEU A 1 84 ? 7.989 -0.428 -20.590 1.00 95.38 84 LEU A O 1
ATOM 648 N N . GLY A 1 85 ? 9.298 -2.255 -20.537 1.00 95.50 85 GLY A N 1
ATOM 649 C CA . GLY A 1 85 ? 8.718 -2.885 -21.726 1.00 95.50 85 GLY A CA 1
ATOM 650 C C . GLY A 1 85 ? 9.594 -2.737 -22.968 1.00 95.50 85 GLY A C 1
ATOM 651 O O . GLY A 1 85 ? 10.597 -2.027 -22.974 1.00 95.50 85 GLY A O 1
ATOM 652 N N . THR A 1 86 ? 9.193 -3.381 -24.061 1.00 95.44 86 THR A N 1
ATOM 653 C CA . THR A 1 86 ? 9.913 -3.313 -25.342 1.00 95.44 86 THR A CA 1
ATOM 654 C C . THR A 1 86 ? 9.709 -1.995 -26.090 1.00 95.44 86 THR A C 1
ATOM 656 O O . THR A 1 86 ? 10.456 -1.712 -27.027 1.00 95.44 86 THR A O 1
ATOM 659 N N . TRP A 1 87 ? 8.690 -1.203 -25.726 1.00 94.62 87 TRP A N 1
ATOM 660 C CA . TRP A 1 87 ? 8.342 0.069 -26.376 1.00 94.62 87 TRP A CA 1
ATOM 661 C C . TRP A 1 87 ? 8.164 -0.033 -27.903 1.00 94.62 87 TRP A C 1
ATOM 663 O O . TRP A 1 87 ? 8.354 0.934 -28.649 1.00 94.62 87 TRP A O 1
ATOM 673 N N . ILE A 1 88 ? 7.767 -1.211 -28.398 1.00 92.75 88 ILE A N 1
ATOM 674 C CA . ILE A 1 88 ? 7.476 -1.415 -29.820 1.00 92.75 88 ILE A CA 1
ATOM 675 C C . ILE A 1 88 ? 6.289 -0.518 -30.214 1.00 92.75 88 ILE A C 1
ATOM 677 O O . ILE A 1 88 ? 5.275 -0.519 -29.508 1.00 92.75 88 ILE A O 1
ATOM 681 N N . PRO A 1 89 ? 6.357 0.222 -31.341 1.00 89.75 89 PRO A N 1
ATOM 682 C CA . PRO A 1 89 ? 5.268 1.092 -31.772 1.00 89.75 89 PRO A CA 1
ATOM 683 C C . PRO A 1 89 ? 3.920 0.365 -31.858 1.00 89.75 89 PRO A C 1
ATOM 685 O O . PRO A 1 89 ? 3.808 -0.683 -32.492 1.00 89.75 89 PRO A O 1
ATOM 688 N N . GLY A 1 90 ? 2.891 0.949 -31.241 1.00 84.00 90 GLY A N 1
ATOM 689 C CA . GLY A 1 90 ? 1.547 0.366 -31.167 1.00 84.00 90 GLY A CA 1
ATOM 690 C C . GLY A 1 90 ? 1.312 -0.563 -29.970 1.00 84.00 90 GLY A C 1
ATOM 691 O O . GLY A 1 90 ? 0.208 -1.091 -29.846 1.00 84.00 90 GLY A O 1
ATOM 692 N N . SER A 1 91 ? 2.305 -0.749 -29.094 1.00 88.50 91 SER A N 1
ATOM 693 C CA . SER A 1 91 ? 2.123 -1.460 -27.823 1.00 88.50 91 SER A CA 1
ATOM 694 C C . SER A 1 91 ? 1.265 -0.638 -26.847 1.00 88.50 91 SER A C 1
ATOM 696 O O . SER A 1 91 ? 1.306 0.597 -26.892 1.00 88.50 91 SER A O 1
ATOM 698 N N . PRO A 1 92 ? 0.481 -1.289 -25.969 1.00 87.81 92 PRO A N 1
ATOM 699 C CA . PRO A 1 92 ? -0.353 -0.604 -24.987 1.00 87.81 92 PRO A CA 1
ATOM 700 C C . PRO A 1 92 ? 0.491 0.201 -23.990 1.00 87.81 92 PRO A C 1
ATOM 702 O O . PRO A 1 92 ? 1.570 -0.227 -23.576 1.00 87.81 92 PRO A O 1
ATOM 705 N N . GLN A 1 93 ? -0.019 1.375 -23.618 1.00 88.62 93 GLN A N 1
ATOM 706 C CA . GLN A 1 93 ? 0.623 2.300 -22.686 1.00 88.62 93 GLN A CA 1
ATOM 707 C C . GLN A 1 93 ? 0.102 2.100 -21.265 1.00 88.62 93 GLN A C 1
ATOM 709 O O . GLN A 1 93 ? -1.107 1.938 -21.064 1.00 88.62 93 GLN A O 1
ATOM 714 N N . PHE A 1 94 ? 1.019 2.160 -20.301 1.00 90.88 94 PHE A N 1
ATOM 715 C CA . PHE A 1 94 ? 0.712 2.050 -18.879 1.00 90.88 94 PHE A CA 1
ATOM 716 C C . PHE A 1 94 ? 1.518 3.044 -18.059 1.00 90.88 94 PHE A C 1
ATOM 718 O O . PHE A 1 94 ? 2.735 3.129 -18.213 1.00 90.88 94 PHE A O 1
ATOM 725 N N . ASP A 1 95 ? 0.842 3.691 -17.117 1.00 92.81 95 ASP A N 1
ATOM 726 C CA . ASP A 1 95 ? 1.501 4.210 -15.929 1.00 92.81 95 ASP A CA 1
ATOM 727 C C . ASP A 1 95 ? 1.756 3.046 -14.980 1.00 92.81 95 ASP A C 1
ATOM 729 O O . ASP A 1 95 ? 0.861 2.238 -14.710 1.00 92.81 95 ASP A O 1
ATOM 733 N N . ILE A 1 96 ? 2.976 2.976 -14.468 1.00 94.19 96 ILE A N 1
ATOM 734 C CA . ILE A 1 96 ? 3.458 1.883 -13.639 1.00 94.19 96 ILE A CA 1
ATOM 735 C C . ILE A 1 96 ? 3.840 2.432 -12.262 1.00 94.19 96 ILE A C 1
ATOM 737 O O . ILE A 1 96 ? 4.701 3.306 -12.135 1.00 94.19 96 ILE A O 1
ATOM 741 N N . ALA A 1 97 ? 3.184 1.912 -11.227 1.00 95.62 97 ALA A N 1
ATOM 742 C CA . ALA A 1 97 ? 3.619 2.021 -9.843 1.00 95.62 97 ALA A CA 1
ATOM 743 C C . ALA A 1 97 ? 4.135 0.660 -9.390 1.00 95.62 97 ALA A C 1
ATOM 745 O O . ALA A 1 97 ? 3.463 -0.352 -9.598 1.00 95.62 97 ALA A O 1
ATOM 746 N N . ILE A 1 98 ? 5.306 0.619 -8.767 1.00 95.31 98 ILE A N 1
ATOM 747 C CA . ILE A 1 98 ? 5.915 -0.636 -8.324 1.00 95.31 98 ILE A CA 1
ATOM 748 C C . ILE A 1 98 ? 6.582 -0.495 -6.972 1.00 95.31 98 ILE A C 1
ATOM 750 O O . ILE A 1 98 ? 7.089 0.567 -6.617 1.00 95.31 98 ILE A O 1
ATOM 754 N N . ASP A 1 99 ? 6.613 -1.621 -6.278 1.00 95.56 99 ASP A N 1
ATOM 755 C CA . ASP A 1 99 ? 7.437 -1.858 -5.108 1.00 95.56 99 ASP A CA 1
ATOM 756 C C . ASP A 1 99 ? 7.973 -3.297 -5.216 1.00 95.56 99 ASP A C 1
ATOM 758 O O . ASP A 1 99 ? 7.239 -4.265 -4.962 1.00 95.56 99 ASP A O 1
ATOM 762 N N . PRO A 1 100 ? 9.215 -3.481 -5.703 1.00 95.62 100 PRO A N 1
ATOM 763 C CA . PRO A 1 100 ? 9.815 -4.798 -5.849 1.00 95.62 100 PRO A CA 1
ATOM 764 C C . PRO A 1 100 ? 9.800 -5.602 -4.548 1.00 95.62 100 PRO A C 1
ATOM 766 O O . PRO A 1 100 ? 9.579 -6.818 -4.624 1.00 95.62 100 PRO A O 1
ATOM 769 N N . ILE A 1 101 ? 9.972 -4.945 -3.391 1.00 95.38 101 ILE A N 1
ATOM 770 C CA . ILE A 1 101 ? 9.820 -5.538 -2.059 1.00 95.38 101 ILE A CA 1
ATOM 771 C C . ILE A 1 101 ? 9.228 -4.522 -1.067 1.00 95.38 101 ILE A C 1
ATOM 773 O O . ILE A 1 101 ? 9.958 -3.842 -0.336 1.00 95.38 101 ILE A O 1
ATOM 777 N N . ASP A 1 102 ? 7.912 -4.586 -0.873 1.00 95.31 102 ASP A N 1
ATOM 778 C CA . ASP A 1 102 ? 7.297 -3.981 0.305 1.00 95.31 102 ASP A CA 1
ATOM 779 C C . ASP A 1 102 ? 7.760 -4.775 1.535 1.00 95.31 102 ASP A C 1
ATOM 781 O O . ASP A 1 102 ? 7.731 -6.015 1.571 1.00 95.31 102 ASP A O 1
ATOM 785 N N . GLY A 1 103 ? 8.261 -4.071 2.547 1.00 94.69 103 GLY A N 1
ATOM 786 C CA . GLY A 1 103 ? 8.845 -4.689 3.733 1.00 94.69 103 GLY A CA 1
ATOM 787 C C . GLY A 1 103 ? 10.240 -5.298 3.525 1.00 94.69 103 GLY A C 1
ATOM 788 O O . GLY A 1 103 ? 10.518 -6.386 4.037 1.00 94.69 103 GLY A O 1
ATOM 789 N N . THR A 1 104 ? 11.172 -4.589 2.875 1.00 94.44 104 THR A N 1
ATOM 790 C CA . THR A 1 104 ? 12.611 -4.962 2.838 1.00 94.44 104 THR A CA 1
ATOM 791 C C . THR A 1 104 ? 13.201 -5.276 4.234 1.00 94.44 104 THR A C 1
ATOM 793 O O . THR A 1 104 ? 14.031 -6.178 4.416 1.00 94.44 104 THR A O 1
ATOM 796 N N . THR A 1 105 ? 12.735 -4.589 5.285 1.00 95.00 105 THR A N 1
ATOM 797 C CA . THR A 1 105 ? 13.094 -4.914 6.678 1.00 95.00 105 THR A CA 1
ATOM 798 C C . THR A 1 105 ? 12.551 -6.277 7.119 1.00 95.00 105 THR A C 1
ATOM 800 O O . THR A 1 105 ? 13.225 -6.989 7.866 1.00 95.00 105 THR A O 1
ATOM 803 N N . ASN A 1 106 ? 11.350 -6.652 6.675 1.00 96.69 106 ASN A N 1
ATOM 804 C CA . ASN A 1 106 ? 10.720 -7.921 7.030 1.00 96.69 106 ASN A CA 1
ATOM 805 C C . ASN A 1 106 ? 11.475 -9.089 6.394 1.00 96.69 106 ASN A C 1
ATOM 807 O O . ASN A 1 106 ? 11.886 -10.000 7.117 1.00 96.69 106 ASN A O 1
ATOM 811 N N . ILE A 1 107 ? 11.761 -9.028 5.087 1.00 96.50 107 ILE A N 1
ATOM 812 C CA . ILE A 1 107 ? 12.507 -10.098 4.411 1.00 96.50 107 ILE A CA 1
ATOM 813 C C . ILE A 1 107 ? 13.904 -10.279 5.009 1.00 96.50 107 ILE A C 1
ATOM 815 O O . ILE A 1 107 ? 14.289 -11.408 5.304 1.00 96.50 107 ILE A O 1
ATOM 819 N N . SER A 1 108 ? 14.633 -9.198 5.311 1.00 96.62 108 SER A N 1
ATOM 820 C CA . SER A 1 108 ? 15.976 -9.319 5.900 1.00 96.62 108 SER A CA 1
ATOM 821 C C . SER A 1 108 ? 15.968 -9.955 7.295 1.00 96.62 108 SER A C 1
ATOM 823 O O . SER A 1 108 ? 16.945 -10.594 7.681 1.00 96.62 108 SER A O 1
ATOM 825 N N . LYS A 1 109 ? 14.855 -9.857 8.033 1.00 97.31 109 LYS A N 1
ATOM 826 C CA . LYS A 1 109 ? 14.658 -10.480 9.353 1.00 97.31 109 LYS A CA 1
ATOM 827 C C . LYS A 1 109 ? 13.960 -11.842 9.306 1.00 97.31 109 LYS A C 1
ATOM 829 O O . LYS A 1 109 ? 13.854 -12.486 10.345 1.00 97.31 109 LYS A O 1
ATOM 834 N N . GLY A 1 110 ? 13.469 -12.277 8.145 1.00 96.06 110 GLY A N 1
ATOM 835 C CA . GLY A 1 110 ? 12.625 -13.472 8.041 1.00 96.06 110 GLY A CA 1
ATOM 836 C C . GLY A 1 110 ? 11.236 -13.288 8.667 1.00 96.06 110 GLY A C 1
ATOM 837 O O . GLY A 1 110 ? 10.610 -14.263 9.073 1.00 96.06 110 GLY A O 1
ATOM 838 N N . ALA A 1 111 ? 10.779 -12.042 8.797 1.00 96.25 111 ALA A N 1
ATOM 839 C CA . ALA A 1 111 ? 9.468 -11.695 9.330 1.00 96.25 111 ALA A CA 1
ATOM 840 C C . ALA A 1 111 ? 8.386 -11.778 8.228 1.00 96.25 111 ALA A C 1
ATOM 842 O O . ALA A 1 111 ? 8.715 -11.676 7.043 1.00 96.25 111 ALA A O 1
ATOM 843 N N . PRO A 1 112 ? 7.102 -11.966 8.591 1.00 93.31 112 PRO A N 1
ATOM 844 C CA . PRO A 1 112 ? 6.001 -12.005 7.626 1.00 93.31 112 PRO A CA 1
ATOM 845 C C . PRO A 1 112 ? 5.751 -10.636 6.969 1.00 93.31 112 PRO A C 1
ATOM 847 O O . PRO A 1 112 ? 6.340 -9.634 7.366 1.00 93.31 112 PRO A O 1
ATOM 850 N N . ASN A 1 113 ? 4.817 -10.595 6.012 1.00 91.44 113 ASN A N 1
ATOM 851 C CA . ASN A 1 113 ? 4.366 -9.382 5.315 1.00 91.44 113 ASN A CA 1
ATOM 852 C C . ASN A 1 113 ? 5.469 -8.687 4.508 1.00 91.44 113 ASN A C 1
ATOM 854 O O . ASN A 1 113 ? 5.622 -7.471 4.575 1.00 91.44 113 ASN A O 1
ATOM 858 N N . SER A 1 114 ? 6.253 -9.466 3.764 1.00 95.56 114 SER A N 1
ATOM 859 C CA . SER A 1 114 ? 7.025 -8.933 2.645 1.00 95.56 114 SER A CA 1
ATOM 860 C C . SER A 1 114 ? 6.408 -9.427 1.343 1.00 95.56 114 SER A C 1
ATOM 862 O O . SER A 1 114 ? 6.161 -10.629 1.213 1.00 95.56 114 SER A O 1
ATOM 864 N N . ILE A 1 115 ? 6.104 -8.511 0.425 1.00 96.62 115 ILE A N 1
ATOM 865 C CA . ILE A 1 115 ? 5.451 -8.811 -0.855 1.00 96.62 115 ILE A CA 1
ATOM 866 C C . ILE A 1 115 ? 6.139 -8.058 -1.993 1.00 96.62 115 ILE A C 1
ATOM 868 O O . ILE A 1 115 ? 6.750 -7.023 -1.762 1.00 96.62 115 ILE A O 1
ATOM 872 N N . SER A 1 116 ? 6.004 -8.557 -3.219 1.00 97.44 116 SER A N 1
ATOM 873 C CA . SER A 1 116 ? 6.308 -7.783 -4.425 1.00 97.44 116 SER A CA 1
ATOM 874 C C . SER A 1 116 ? 5.005 -7.242 -5.002 1.00 97.44 116 SER A C 1
ATOM 876 O O . SER A 1 116 ? 4.020 -7.983 -5.068 1.00 97.44 116 SER A O 1
ATOM 878 N N . CYS A 1 117 ? 4.975 -5.969 -5.391 1.00 97.06 117 CYS A N 1
ATOM 879 C CA . CYS A 1 117 ? 3.755 -5.297 -5.817 1.00 97.06 117 CYS A CA 1
ATOM 880 C C . CYS A 1 117 ? 3.960 -4.505 -7.112 1.00 97.06 117 CYS A C 1
ATOM 882 O O . CYS A 1 117 ? 4.945 -3.788 -7.280 1.00 97.06 117 CYS A O 1
ATOM 884 N N . ILE A 1 118 ? 2.991 -4.621 -8.019 1.00 96.75 118 ILE A N 1
ATOM 885 C CA . ILE A 1 118 ? 2.874 -3.806 -9.228 1.00 96.75 118 ILE A CA 1
ATOM 886 C C . ILE A 1 118 ? 1.422 -3.340 -9.315 1.00 96.75 118 ILE A C 1
ATOM 888 O O . ILE A 1 118 ? 0.499 -4.145 -9.181 1.00 96.75 118 ILE A O 1
ATOM 892 N N . ALA A 1 119 ? 1.223 -2.056 -9.591 1.00 95.44 119 ALA A N 1
ATOM 893 C CA . ALA A 1 119 ? -0.025 -1.520 -10.103 1.00 95.44 119 ALA A CA 1
ATOM 894 C C . ALA A 1 119 ? 0.241 -0.879 -11.466 1.00 95.44 119 ALA A C 1
ATOM 896 O O . ALA A 1 119 ? 1.137 -0.051 -11.617 1.00 95.44 119 ALA A O 1
ATOM 897 N N . ALA A 1 120 ? -0.557 -1.264 -12.455 1.00 93.00 120 ALA A N 1
ATOM 898 C CA . ALA A 1 120 ? -0.503 -0.718 -13.799 1.00 93.00 120 ALA A CA 1
ATOM 899 C C . ALA A 1 120 ? -1.866 -0.126 -14.144 1.00 93.00 120 ALA A C 1
ATOM 901 O O . ALA A 1 120 ? -2.896 -0.762 -13.915 1.00 93.00 120 ALA A O 1
ATOM 902 N N . ALA A 1 121 ? -1.880 1.079 -14.699 1.00 90.44 121 ALA A N 1
ATOM 903 C CA . ALA A 1 121 ? -3.103 1.711 -15.163 1.00 90.44 121 ALA A CA 1
ATOM 904 C C . ALA A 1 121 ? -2.895 2.247 -16.574 1.00 90.44 121 ALA A C 1
ATOM 906 O O . ALA A 1 121 ? -1.934 2.969 -16.835 1.00 90.44 121 ALA A O 1
ATOM 907 N N . SER A 1 122 ? -3.794 1.888 -17.490 1.00 84.88 122 SER A N 1
ATOM 908 C CA . SER A 1 122 ? -3.799 2.505 -18.811 1.00 84.88 122 SER A CA 1
ATOM 909 C C . SER A 1 122 ? -4.496 3.863 -18.699 1.00 84.88 122 SER A C 1
ATOM 911 O O . SER A 1 122 ? -5.649 3.904 -18.256 1.00 84.88 122 SER A O 1
ATOM 913 N N . PRO A 1 123 ? -3.826 4.979 -19.028 1.00 74.56 123 PRO A N 1
ATOM 914 C CA . PRO A 1 123 ? -4.471 6.281 -19.006 1.00 74.56 123 PRO A CA 1
ATOM 915 C C . PRO A 1 123 ? -5.592 6.326 -20.053 1.00 74.56 123 PRO A C 1
ATOM 917 O O . PRO A 1 123 ? -5.368 6.084 -21.238 1.00 74.56 123 PRO A O 1
ATOM 920 N N . GLU A 1 124 ? -6.815 6.633 -19.614 1.00 75.94 124 GLU A N 1
ATOM 921 C CA . GLU A 1 124 ? -7.936 6.901 -20.522 1.00 75.94 124 GLU A CA 1
ATOM 922 C C . GLU A 1 124 ? -7.644 8.128 -21.403 1.00 75.94 124 GLU A C 1
ATOM 924 O O . GLU A 1 124 ? -6.813 8.978 -21.073 1.00 75.94 124 GLU A O 1
ATOM 929 N N . GLU A 1 125 ? -8.362 8.269 -22.520 1.00 74.12 125 GLU A N 1
ATOM 930 C CA . GLU A 1 125 ? -8.210 9.440 -23.384 1.00 74.12 125 GLU A CA 1
ATOM 931 C C . GLU A 1 125 ? -8.454 10.740 -22.592 1.00 74.12 125 GLU A C 1
ATOM 933 O O . GLU A 1 125 ? -9.515 10.958 -22.009 1.00 74.12 125 GLU A O 1
ATOM 938 N N . GLY A 1 126 ? -7.443 11.612 -22.550 1.00 72.81 126 GLY A N 1
ATOM 939 C CA . GLY A 1 126 ? -7.476 12.863 -21.785 1.00 72.81 126 GLY A CA 1
ATOM 940 C C . GLY A 1 126 ? -6.996 12.755 -20.331 1.00 72.81 126 GLY A C 1
ATOM 941 O O . GLY A 1 126 ? -6.761 13.792 -19.702 1.00 72.81 126 GLY A O 1
ATOM 942 N N . VAL A 1 127 ? -6.769 11.548 -19.805 1.00 76.62 127 VAL A N 1
ATOM 943 C CA . VAL A 1 127 ? -6.079 11.330 -18.526 1.00 76.62 127 VAL A CA 1
ATOM 944 C C . VAL A 1 127 ? -4.575 11.366 -18.778 1.00 76.62 127 VAL A C 1
ATOM 946 O O . VAL A 1 127 ? -4.042 10.574 -19.542 1.00 76.62 127 VAL A O 1
ATOM 949 N N . LYS A 1 128 ? -3.874 12.319 -18.154 1.00 69.31 128 LYS A N 1
ATOM 950 C CA . LYS A 1 128 ? -2.412 12.439 -18.305 1.00 69.31 128 LYS A CA 1
ATOM 951 C C . LYS A 1 128 ? -1.631 11.460 -17.436 1.00 69.31 128 LYS A C 1
ATOM 953 O O . LYS A 1 128 ? -0.567 11.038 -17.853 1.00 69.31 128 LYS A O 1
ATOM 958 N N . VAL A 1 129 ? -2.124 11.201 -16.224 1.00 72.44 129 VAL A N 1
ATOM 959 C CA . VAL A 1 129 ? -1.522 10.283 -15.253 1.00 72.44 129 VAL A CA 1
ATOM 960 C C . VAL A 1 129 ? -2.657 9.606 -14.487 1.00 72.44 129 VAL A C 1
ATOM 962 O O . VAL A 1 129 ? -3.468 10.291 -13.856 1.00 72.44 129 VAL A O 1
ATOM 965 N N . ALA A 1 130 ? -2.736 8.285 -14.561 1.00 85.31 130 ALA A N 1
ATOM 966 C CA . ALA A 1 130 ? -3.737 7.456 -13.903 1.00 85.31 130 ALA A CA 1
ATOM 967 C C . ALA A 1 130 ? -3.338 7.070 -12.466 1.00 85.31 130 ALA A C 1
ATOM 969 O O . ALA A 1 130 ? -4.213 6.890 -11.617 1.00 85.31 130 ALA A O 1
ATOM 970 N N . LEU A 1 131 ? -2.034 7.000 -12.167 1.00 91.50 131 LEU A N 1
ATOM 971 C CA . LEU A 1 131 ? -1.495 6.722 -10.828 1.00 91.50 131 LEU A CA 1
ATOM 972 C C . LEU A 1 131 ? -0.773 7.962 -10.283 1.00 91.50 131 LEU A C 1
ATOM 974 O O . LEU A 1 131 ? 0.291 8.352 -10.755 1.00 91.50 131 LEU A O 1
ATOM 978 N N . ARG A 1 132 ? -1.379 8.629 -9.297 1.00 87.38 132 ARG A N 1
ATOM 979 C CA . ARG A 1 132 ? -0.930 9.952 -8.842 1.00 87.38 132 ARG A CA 1
ATOM 980 C C . ARG A 1 132 ? 0.286 9.849 -7.921 1.00 87.38 132 ARG A C 1
ATOM 982 O O . ARG A 1 132 ? 0.147 9.408 -6.789 1.00 87.38 132 ARG A O 1
ATOM 989 N N . ASP A 1 133 ? 1.432 10.358 -8.362 1.00 88.69 133 ASP A N 1
ATOM 990 C CA . ASP A 1 133 ? 2.575 10.600 -7.476 1.00 88.69 133 ASP A CA 1
ATOM 991 C C . ASP A 1 133 ? 2.278 11.768 -6.515 1.00 88.69 133 ASP A C 1
ATOM 993 O O . ASP A 1 133 ? 1.907 12.870 -6.940 1.00 88.69 133 ASP A O 1
ATOM 997 N N . ILE A 1 134 ? 2.397 11.516 -5.210 1.00 92.00 134 ILE A N 1
ATOM 998 C CA . ILE A 1 134 ? 2.043 12.457 -4.144 1.00 92.00 134 ILE A CA 1
ATOM 999 C C . ILE A 1 134 ? 3.335 13.020 -3.533 1.00 92.00 134 ILE A C 1
ATOM 1001 O O . ILE A 1 134 ? 4.117 12.259 -2.971 1.00 92.00 134 ILE A O 1
ATOM 1005 N N . PRO A 1 135 ? 3.555 14.349 -3.540 1.00 91.44 135 PRO A N 1
ATOM 1006 C CA . PRO A 1 135 ? 4.831 14.970 -3.153 1.00 91.44 135 PRO A CA 1
ATOM 1007 C C . PRO A 1 135 ? 5.146 14.953 -1.645 1.00 91.44 135 PRO A C 1
ATOM 1009 O O . PRO A 1 135 ? 6.132 15.562 -1.227 1.00 91.44 135 PRO A O 1
ATOM 1012 N N . SER A 1 136 ? 4.322 14.307 -0.816 1.00 92.62 136 SER A N 1
ATOM 1013 C CA . SER A 1 136 ? 4.569 14.164 0.623 1.00 92.62 136 SER A CA 1
ATOM 1014 C C . SER A 1 136 ? 5.261 12.838 0.918 1.00 92.62 136 SER A C 1
ATOM 1016 O O . SER A 1 136 ? 5.045 11.851 0.222 1.00 92.62 136 SER A O 1
ATOM 1018 N N . PHE A 1 137 ? 6.077 12.790 1.968 1.00 92.19 137 PHE A N 1
ATOM 1019 C CA . PHE A 1 137 ? 6.767 11.574 2.383 1.00 92.19 137 PHE A CA 1
ATOM 1020 C C . PHE A 1 137 ? 5.811 10.525 2.968 1.00 92.19 137 PHE A C 1
ATOM 1022 O O . PHE A 1 137 ? 5.990 9.331 2.739 1.00 92.19 137 PHE A O 1
ATOM 1029 N N . TYR A 1 138 ? 4.804 10.967 3.724 1.00 96.62 138 TYR A N 1
ATOM 1030 C CA . TYR A 1 138 ? 3.811 10.092 4.334 1.00 96.62 138 TYR A CA 1
ATOM 1031 C C . TYR A 1 138 ? 2.387 10.544 4.008 1.00 96.62 138 TYR A C 1
ATOM 1033 O O . TYR A 1 138 ? 2.116 11.723 3.778 1.00 96.62 138 TYR A O 1
ATOM 1041 N N . MET A 1 139 ? 1.457 9.598 4.088 1.00 97.50 139 MET A N 1
ATOM 1042 C CA . MET A 1 139 ? 0.023 9.856 4.080 1.00 97.50 139 MET A CA 1
ATOM 1043 C C . MET A 1 139 ? -0.644 9.164 5.260 1.00 97.50 139 MET A C 1
ATOM 1045 O O . MET A 1 139 ? -0.298 8.031 5.607 1.00 97.50 139 MET A O 1
ATOM 1049 N N . SER A 1 140 ? -1.634 9.834 5.842 1.00 98.00 140 SER A N 1
ATOM 1050 C CA . SER A 1 140 ? -2.684 9.168 6.606 1.00 98.00 140 SER A CA 1
ATOM 1051 C C . SER A 1 140 ? -3.509 8.317 5.645 1.00 98.00 140 SER A C 1
ATOM 1053 O O . SER A 1 140 ? -3.795 8.755 4.535 1.00 98.00 140 SER A O 1
ATOM 1055 N N . LYS A 1 141 ? -3.890 7.120 6.074 1.00 98.56 141 LYS A N 1
ATOM 1056 C CA . LYS A 1 141 ? -4.555 6.083 5.288 1.00 98.56 141 LYS A CA 1
ATOM 1057 C C . LYS A 1 141 ? -5.724 5.531 6.102 1.00 98.56 141 LYS A C 1
ATOM 1059 O O . LYS A 1 141 ? -5.540 5.181 7.269 1.00 98.56 141 LYS A O 1
ATOM 1064 N N . LEU A 1 142 ? -6.892 5.416 5.483 1.00 98.69 142 LEU A N 1
ATOM 1065 C CA . LEU A 1 142 ? -8.067 4.722 6.005 1.00 98.69 142 LEU A CA 1
ATOM 1066 C C . LEU A 1 142 ? -8.591 3.794 4.912 1.00 98.69 142 LEU A C 1
ATOM 1068 O O . LEU A 1 142 ? -9.098 4.284 3.909 1.00 98.69 142 LEU A O 1
ATOM 1072 N N . ALA A 1 143 ? -8.479 2.483 5.103 1.00 98.69 143 ALA A N 1
ATOM 1073 C CA . ALA A 1 143 ? -8.880 1.485 4.113 1.00 98.69 143 ALA A CA 1
ATOM 1074 C C . ALA A 1 143 ? -9.893 0.491 4.686 1.00 98.69 143 ALA A C 1
ATOM 1076 O O . ALA A 1 143 ? -9.750 0.020 5.819 1.00 98.69 143 ALA A O 1
ATOM 1077 N N . TYR A 1 144 ? -10.910 0.170 3.888 1.00 98.44 144 TYR A N 1
ATOM 1078 C CA . TYR A 1 144 ? -12.019 -0.701 4.264 1.00 98.44 144 TYR A CA 1
ATOM 1079 C C . TYR A 1 144 ? -12.591 -1.444 3.048 1.00 98.44 144 TYR A C 1
ATOM 1081 O O . TYR A 1 144 ? -12.537 -0.967 1.916 1.00 98.44 144 TYR A O 1
ATOM 1089 N N . GLY A 1 145 ? -13.151 -2.632 3.282 1.00 97.69 145 GLY A N 1
ATOM 1090 C CA . GLY A 1 145 ? -13.670 -3.493 2.217 1.00 97.69 145 GLY A CA 1
ATOM 1091 C C . GLY A 1 145 ? -15.068 -3.125 1.708 1.00 97.69 145 GLY A C 1
ATOM 1092 O O . GLY A 1 145 ? -15.804 -2.342 2.316 1.00 97.69 145 GLY A O 1
ATOM 1093 N N . ALA A 1 146 ? -15.475 -3.788 0.620 1.00 96.94 146 ALA A N 1
ATOM 1094 C CA . ALA A 1 146 ? -16.750 -3.579 -0.077 1.00 96.94 146 ALA A CA 1
ATOM 1095 C C . ALA A 1 146 ? -17.989 -3.621 0.839 1.00 96.94 146 ALA A C 1
ATOM 1097 O O . ALA A 1 146 ? -18.934 -2.853 0.656 1.00 96.94 146 ALA A O 1
ATOM 1098 N N . ARG A 1 147 ? -17.975 -4.468 1.880 1.00 95.81 147 ARG A N 1
ATOM 1099 C CA . ARG A 1 147 ? -19.078 -4.578 2.855 1.00 95.81 147 ARG A CA 1
ATOM 1100 C C . ARG A 1 147 ? -19.391 -3.245 3.541 1.00 95.81 147 ARG A C 1
ATOM 1102 O O . ARG A 1 147 ? -20.560 -2.943 3.777 1.00 95.81 147 ARG A O 1
ATOM 1109 N N . VAL A 1 148 ? -18.364 -2.448 3.841 1.00 97.31 148 VAL A N 1
ATOM 1110 C CA . VAL A 1 148 ? -18.513 -1.129 4.474 1.00 97.31 148 VAL A CA 1
ATOM 1111 C C . VAL A 1 148 ? -19.133 -0.134 3.497 1.00 97.31 148 VAL A C 1
ATOM 1113 O O . VAL A 1 148 ? -20.077 0.565 3.861 1.00 97.31 148 VAL A O 1
ATOM 1116 N N . ILE A 1 149 ? -18.698 -0.143 2.234 1.00 96.88 149 ILE A N 1
ATOM 1117 C CA . ILE A 1 149 ? -19.288 0.680 1.167 1.00 96.88 149 ILE A CA 1
ATOM 1118 C C . ILE A 1 149 ? -20.772 0.356 0.981 1.00 96.88 149 ILE A C 1
ATOM 1120 O O . ILE A 1 149 ? -21.612 1.257 0.952 1.00 96.88 149 ILE A O 1
ATOM 1124 N N . ASP A 1 150 ? -21.112 -0.927 0.867 1.00 96.31 150 ASP A N 1
ATOM 1125 C CA . ASP A 1 150 ? -22.490 -1.370 0.654 1.00 96.31 150 ASP A CA 1
ATOM 1126 C C . ASP A 1 150 ? -23.398 -1.012 1.827 1.00 96.31 150 ASP A C 1
ATOM 1128 O O . ASP A 1 150 ? -24.557 -0.634 1.633 1.00 96.31 150 ASP A O 1
ATOM 1132 N N . TYR A 1 151 ? -22.881 -1.118 3.051 1.00 96.44 151 TYR A N 1
ATOM 1133 C CA . TYR A 1 151 ? -23.594 -0.698 4.247 1.00 96.44 151 TYR A CA 1
ATOM 1134 C C . TYR A 1 151 ? -23.862 0.816 4.233 1.00 96.44 151 TYR A C 1
ATOM 1136 O O . TYR A 1 151 ? -25.016 1.224 4.402 1.00 96.44 151 TYR A O 1
ATOM 1144 N N . MET A 1 152 ? -22.842 1.638 3.950 1.00 95.81 152 MET A N 1
ATOM 1145 C CA . MET A 1 152 ? -22.977 3.098 3.852 1.00 95.81 152 MET A CA 1
ATOM 1146 C C . MET A 1 152 ? -24.011 3.505 2.798 1.00 95.81 152 MET A C 1
ATOM 1148 O O . MET A 1 152 ? -24.930 4.267 3.098 1.00 95.81 152 MET A O 1
ATOM 1152 N N . LYS A 1 153 ? -23.953 2.910 1.597 1.00 94.88 153 LYS A N 1
ATOM 1153 C CA . LYS A 1 153 ? -24.923 3.162 0.514 1.00 94.88 153 LYS A CA 1
ATOM 1154 C C . LYS A 1 153 ? -26.366 2.854 0.919 1.00 94.88 153 LYS A C 1
ATOM 1156 O O . LYS A 1 153 ? -27.279 3.568 0.517 1.00 94.88 153 LYS A O 1
ATOM 1161 N N . LYS A 1 154 ? -26.591 1.793 1.701 1.00 95.56 154 LYS A N 1
ATOM 1162 C CA . LYS A 1 154 ? -27.937 1.377 2.136 1.00 95.56 154 LYS A CA 1
ATOM 1163 C C . LYS A 1 154 ? -28.497 2.236 3.267 1.00 95.56 154 LYS A C 1
ATOM 1165 O O . LYS A 1 154 ? -29.713 2.375 3.368 1.00 95.56 154 LYS A O 1
ATOM 1170 N N . ARG A 1 155 ? -27.637 2.745 4.152 1.00 93.31 155 ARG A N 1
ATOM 1171 C CA . ARG A 1 155 ? -28.046 3.460 5.373 1.00 93.31 155 ARG A CA 1
ATOM 1172 C C . ARG A 1 155 ? -27.966 4.979 5.256 1.00 93.31 155 ARG A C 1
ATOM 1174 O O . ARG A 1 155 ? -28.615 5.655 6.045 1.00 93.31 155 ARG A O 1
ATOM 1181 N N . GLY A 1 156 ? -27.222 5.497 4.279 1.00 90.50 156 GLY A N 1
ATOM 1182 C CA . GLY A 1 156 ? -26.906 6.923 4.184 1.00 90.50 156 GLY A CA 1
ATOM 1183 C C . GLY A 1 156 ? -25.854 7.373 5.203 1.00 90.50 156 GLY A C 1
ATOM 1184 O O . GLY A 1 156 ? -25.746 8.566 5.464 1.00 90.50 156 GLY A O 1
ATOM 1185 N N . ASP A 1 157 ? -25.106 6.429 5.783 1.00 90.25 157 ASP A N 1
ATOM 1186 C CA . ASP A 1 157 ? -23.940 6.723 6.622 1.00 90.25 157 ASP A CA 1
ATOM 1187 C C . ASP A 1 157 ? -22.762 7.171 5.731 1.00 90.25 157 ASP A C 1
ATOM 1189 O O . ASP A 1 157 ? -22.691 6.809 4.553 1.00 90.25 157 ASP A O 1
ATOM 1193 N N . SER A 1 158 ? -21.809 7.914 6.295 1.00 91.38 158 SER A N 1
ATOM 1194 C CA . SER A 1 158 ? -20.530 8.222 5.648 1.00 91.38 158 SER A CA 1
ATOM 1195 C C . SER A 1 158 ? -19.359 7.912 6.576 1.00 91.38 158 SER A C 1
ATOM 1197 O O . SER A 1 158 ? -19.468 8.002 7.799 1.00 91.38 158 SER A O 1
ATOM 1199 N N . LEU A 1 159 ? -18.232 7.530 5.982 1.00 94.94 159 LEU A N 1
ATOM 1200 C CA . LEU A 1 159 ? -16.966 7.329 6.676 1.00 94.94 159 LEU A CA 1
ATOM 1201 C C . LEU A 1 159 ? -15.991 8.388 6.170 1.00 94.94 159 LEU A C 1
ATOM 1203 O O . LEU A 1 159 ? -15.881 8.584 4.961 1.00 94.94 159 LEU A O 1
ATOM 1207 N N . HIS A 1 160 ? -15.290 9.066 7.074 1.00 95.56 160 HIS A N 1
ATOM 1208 C CA . HIS A 1 160 ? -14.287 10.069 6.721 1.00 95.56 160 HIS A CA 1
ATOM 1209 C C . HIS A 1 160 ? -13.027 9.881 7.558 1.00 95.56 160 HIS A C 1
ATOM 1211 O O . HIS A 1 160 ? -13.122 9.615 8.750 1.00 95.56 160 HIS A O 1
ATOM 1217 N N . ILE A 1 161 ? -11.850 10.053 6.958 1.00 97.12 161 ILE A N 1
ATOM 1218 C CA . ILE A 1 161 ? -10.564 9.874 7.651 1.00 97.12 161 ILE A CA 1
ATOM 1219 C C . ILE A 1 161 ? -10.384 10.787 8.875 1.00 97.12 161 ILE A C 1
ATOM 1221 O O . ILE A 1 161 ? -9.739 10.386 9.839 1.00 97.12 161 ILE A O 1
ATOM 1225 N N . ASP A 1 162 ? -11.005 11.969 8.868 1.00 95.38 162 ASP A N 1
ATOM 1226 C CA . ASP A 1 162 ? -10.915 12.964 9.946 1.00 95.38 162 ASP A CA 1
ATOM 1227 C C . ASP A 1 162 ? -12.012 12.805 11.028 1.00 95.38 162 ASP A C 1
ATOM 1229 O O . ASP A 1 162 ? -12.110 13.624 11.944 1.00 95.38 162 ASP A O 1
ATOM 1233 N N . MET A 1 163 ? -12.873 11.783 10.936 1.00 96.38 163 MET A N 1
ATOM 1234 C CA . MET A 1 163 ? -13.955 11.581 11.908 1.00 96.38 163 MET A CA 1
ATOM 1235 C C . MET A 1 163 ? -13.447 10.988 13.238 1.00 96.38 163 MET A C 1
ATOM 1237 O O . MET A 1 163 ? -12.424 10.299 13.255 1.00 96.38 163 MET A O 1
ATOM 1241 N N . PRO A 1 164 ? -14.179 11.158 14.359 1.00 98.00 164 PRO A N 1
ATOM 1242 C CA . PRO A 1 164 ? -13.823 10.514 15.620 1.00 98.00 164 PRO A CA 1
ATOM 1243 C C . PRO A 1 164 ? -13.717 8.989 15.475 1.00 98.00 164 PRO A C 1
ATOM 1245 O O . PRO A 1 164 ? -14.653 8.326 15.022 1.00 98.00 164 PRO A O 1
ATOM 1248 N N . ILE A 1 165 ? -12.595 8.410 15.917 1.00 98.06 165 ILE A N 1
ATOM 1249 C CA . ILE A 1 165 ? -12.298 6.977 15.740 1.00 98.06 165 ILE A CA 1
ATOM 1250 C C . ILE A 1 165 ? -13.389 6.085 16.351 1.00 98.06 165 ILE A C 1
ATOM 1252 O O . ILE A 1 165 ? -13.760 5.073 15.764 1.00 98.06 165 ILE A O 1
ATOM 1256 N N . ALA A 1 166 ? -13.953 6.459 17.502 1.00 98.06 166 ALA A N 1
ATOM 1257 C CA . ALA A 1 166 ? -15.026 5.687 18.130 1.00 98.06 166 ALA A CA 1
ATOM 1258 C C . ALA A 1 166 ? -16.289 5.599 17.247 1.00 98.06 166 ALA A C 1
ATOM 1260 O O . ALA A 1 166 ? -16.911 4.540 17.159 1.00 98.06 166 ALA A O 1
ATOM 1261 N N . GLU A 1 167 ? -16.646 6.689 16.564 1.00 97.69 167 GLU A N 1
ATOM 1262 C CA . GLU A 1 167 ? -17.777 6.724 15.632 1.00 97.69 167 GLU A CA 1
ATOM 1263 C C . GLU A 1 167 ? -17.472 5.910 14.370 1.00 97.69 167 GLU A C 1
ATOM 1265 O O . GLU A 1 167 ? -18.304 5.108 13.941 1.00 97.69 167 GLU A O 1
ATOM 1270 N N . MET A 1 168 ? -16.253 6.045 13.835 1.00 97.75 168 MET A N 1
ATOM 1271 C CA . MET A 1 168 ? -15.761 5.268 12.694 1.00 97.75 168 MET A CA 1
ATOM 1272 C C . MET A 1 168 ? -15.874 3.764 12.958 1.00 97.75 168 MET A C 1
ATOM 1274 O O . MET A 1 168 ? -16.488 3.031 12.181 1.00 97.75 168 MET A O 1
ATOM 1278 N N . LEU A 1 169 ? -15.339 3.304 14.092 1.00 98.38 169 LEU A N 1
ATOM 1279 C CA . LEU A 1 169 ? -15.377 1.897 14.484 1.00 98.38 169 LEU A CA 1
ATOM 1280 C C . LEU A 1 169 ? -16.811 1.405 14.674 1.00 98.38 169 LEU A C 1
ATOM 1282 O O . LEU A 1 169 ? -17.129 0.294 14.263 1.00 98.38 169 LEU A O 1
ATOM 1286 N N . ALA A 1 170 ? -17.705 2.224 15.232 1.00 97.75 170 ALA A N 1
ATOM 1287 C CA . ALA A 1 170 ? -19.106 1.847 15.380 1.00 97.75 170 ALA A CA 1
ATOM 1288 C C . ALA A 1 170 ? -19.814 1.648 14.025 1.00 97.75 170 ALA A C 1
ATOM 1290 O O . ALA A 1 170 ? -20.645 0.746 13.907 1.00 97.75 170 ALA A O 1
ATOM 1291 N N . ILE A 1 171 ? -19.504 2.465 13.010 1.00 97.81 171 ILE A N 1
ATOM 1292 C CA . ILE A 1 171 ? -20.042 2.302 11.648 1.00 97.81 171 ILE A CA 1
ATOM 1293 C C . ILE A 1 171 ? -19.493 1.025 11.011 1.00 97.81 171 ILE A C 1
ATOM 1295 O O . ILE A 1 171 ? -20.270 0.192 10.540 1.00 97.81 171 ILE A O 1
ATOM 1299 N N . VAL A 1 172 ? -18.171 0.846 11.037 1.00 98.06 172 VAL A N 1
ATOM 1300 C CA . VAL A 1 172 ? -17.516 -0.317 10.423 1.00 98.06 172 VAL A CA 1
ATOM 1301 C C . VAL A 1 172 ? -17.984 -1.612 11.091 1.00 98.06 172 VAL A C 1
ATOM 1303 O O . VAL A 1 172 ? -18.362 -2.538 10.380 1.00 98.06 172 VAL A O 1
ATOM 1306 N N . ALA A 1 173 ? -18.081 -1.655 12.426 1.00 98.25 173 ALA A N 1
ATOM 1307 C CA . ALA A 1 173 ? -18.591 -2.799 13.189 1.00 98.25 173 ALA A CA 1
ATOM 1308 C C . ALA A 1 173 ? -19.971 -3.258 12.697 1.00 98.25 173 ALA A C 1
ATOM 1310 O O . ALA A 1 173 ? -20.182 -4.441 12.431 1.00 98.25 173 ALA A O 1
ATOM 1311 N N . ARG A 1 174 ? -20.905 -2.312 12.511 1.00 97.44 174 ARG A N 1
ATOM 1312 C CA . ARG A 1 174 ? -22.250 -2.606 11.990 1.00 97.44 174 ARG A CA 1
ATOM 1313 C C . ARG A 1 174 ? -22.214 -3.123 10.556 1.00 97.44 174 ARG A C 1
ATOM 1315 O O . ARG A 1 174 ? -22.997 -4.005 10.217 1.00 97.44 174 ARG A O 1
ATOM 1322 N N . ALA A 1 175 ? -21.316 -2.601 9.724 1.00 97.00 175 ALA A N 1
ATOM 1323 C CA . ALA A 1 175 ? -21.177 -3.050 8.343 1.00 97.00 175 ALA A CA 1
ATOM 1324 C C . ALA A 1 175 ? -20.635 -4.483 8.228 1.00 97.00 175 ALA A C 1
ATOM 1326 O O . ALA A 1 175 ? -21.061 -5.249 7.356 1.00 97.00 175 ALA A O 1
ATOM 1327 N N . VAL A 1 176 ? -19.712 -4.858 9.117 1.00 95.69 176 VAL A N 1
ATOM 1328 C CA . VAL A 1 176 ? -19.116 -6.201 9.140 1.00 95.69 176 VAL A CA 1
ATOM 1329 C C . VAL A 1 176 ? -19.866 -7.191 10.041 1.00 95.69 176 VAL A C 1
ATOM 1331 O O . VAL A 1 176 ? -19.483 -8.360 10.085 1.00 95.69 176 VAL A O 1
ATOM 1334 N N . ASP A 1 177 ? -20.973 -6.765 10.658 1.00 96.31 177 ASP A N 1
ATOM 1335 C CA . ASP A 1 177 ? -21.809 -7.549 11.58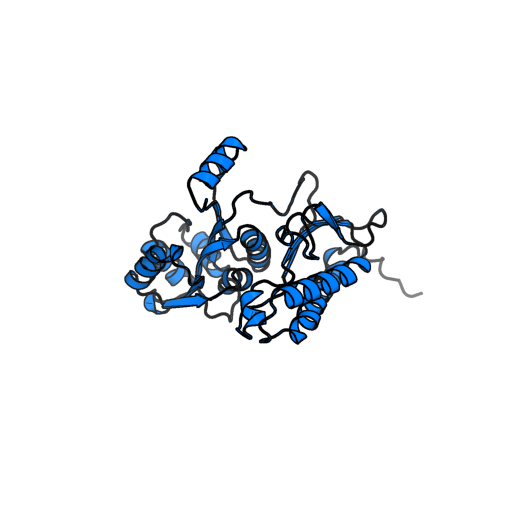3 1.00 96.31 177 ASP A CA 1
ATOM 1336 C C . ASP A 1 177 ? -21.028 -8.079 12.799 1.00 96.31 177 ASP A C 1
ATOM 1338 O O . ASP A 1 177 ? -21.073 -9.253 13.159 1.00 96.31 177 ASP A O 1
ATOM 1342 N N . LYS A 1 178 ? -20.254 -7.186 13.422 1.00 97.94 178 LYS A N 1
ATOM 1343 C CA . LYS A 1 178 ? -19.462 -7.457 14.626 1.00 97.94 178 LYS A CA 1
ATOM 1344 C C . LYS A 1 178 ? -19.784 -6.446 15.720 1.00 97.94 178 LYS A C 1
ATOM 1346 O O . LYS A 1 178 ? -20.286 -5.351 15.463 1.00 97.94 178 LYS A O 1
ATOM 1351 N N . ARG A 1 179 ? -19.444 -6.782 16.966 1.00 98.38 179 ARG A N 1
ATOM 1352 C CA . ARG A 1 179 ? -19.304 -5.768 18.021 1.00 98.38 179 ARG A CA 1
ATOM 1353 C C . ARG A 1 179 ? -17.966 -5.059 17.832 1.00 98.38 179 ARG A C 1
ATOM 1355 O O . ARG A 1 179 ? -17.022 -5.664 17.332 1.00 98.38 179 ARG A O 1
ATOM 1362 N N . VAL A 1 180 ? -17.846 -3.814 18.295 1.00 98.50 180 VAL A N 1
ATOM 1363 C CA . VAL A 1 180 ? -16.569 -3.070 18.240 1.00 98.50 180 VAL A CA 1
ATOM 1364 C C . VAL A 1 180 ? -15.437 -3.870 18.897 1.00 98.50 180 VAL A C 1
ATOM 1366 O O . VAL A 1 180 ? -14.326 -3.889 18.386 1.00 98.50 180 VAL A O 1
ATOM 1369 N N . GLN A 1 181 ? -15.732 -4.606 19.972 1.00 98.06 181 GLN A N 1
ATOM 1370 C CA . GLN A 1 181 ? -14.754 -5.429 20.690 1.00 98.06 181 GLN A CA 1
ATOM 1371 C C . GLN A 1 181 ? -14.261 -6.654 19.910 1.00 98.06 181 GLN A C 1
ATOM 1373 O O . GLN A 1 181 ? -13.196 -7.183 20.219 1.00 98.06 181 GLN A O 1
ATOM 1378 N N . ASP A 1 182 ? -15.014 -7.090 18.899 1.00 97.75 182 ASP A N 1
ATOM 1379 C CA . ASP A 1 182 ? -14.648 -8.217 18.037 1.00 97.75 182 ASP A CA 1
ATOM 1380 C C . ASP A 1 182 ? -13.958 -7.750 16.741 1.00 97.75 182 ASP A C 1
ATOM 1382 O O . ASP A 1 182 ? -13.581 -8.578 15.911 1.00 97.75 182 ASP A O 1
ATOM 1386 N N . MET A 1 183 ? -13.805 -6.435 16.542 1.00 97.94 183 MET A N 1
ATOM 1387 C CA . MET A 1 183 ? -13.112 -5.888 15.379 1.00 97.94 183 MET A CA 1
ATOM 1388 C C . MET A 1 183 ? -11.594 -5.978 15.516 1.00 97.94 183 MET A C 1
ATOM 1390 O O . MET A 1 183 ? -11.041 -5.736 16.593 1.00 97.94 183 MET A O 1
ATOM 1394 N N . ALA A 1 184 ? -10.920 -6.203 14.390 1.00 98.12 184 ALA A N 1
ATOM 1395 C CA . ALA A 1 184 ? -9.473 -6.087 14.263 1.00 98.12 184 ALA A CA 1
ATOM 1396 C C . ALA A 1 184 ? -9.088 -4.912 13.352 1.00 98.12 184 ALA A C 1
ATOM 1398 O O . ALA A 1 184 ? -9.366 -4.921 12.151 1.00 98.12 184 ALA A O 1
ATOM 1399 N N . VAL A 1 185 ? -8.401 -3.921 13.924 1.00 98.62 185 VAL A N 1
ATOM 1400 C CA . VAL A 1 185 ? -7.813 -2.792 13.194 1.00 98.62 185 VAL A CA 1
ATOM 1401 C C . VAL A 1 185 ? -6.331 -3.062 12.958 1.00 98.62 185 VAL A C 1
ATOM 1403 O O . VAL A 1 185 ? -5.583 -3.300 13.910 1.00 98.62 185 VAL A O 1
ATOM 1406 N N . MET A 1 186 ? -5.891 -3.026 11.703 1.00 98.50 186 MET A N 1
ATOM 1407 C CA . MET A 1 186 ? -4.490 -3.215 11.332 1.00 98.50 186 MET A CA 1
ATOM 1408 C C . MET A 1 186 ? -3.778 -1.871 11.127 1.00 98.50 186 MET A C 1
ATOM 1410 O O . MET A 1 186 ? -4.359 -0.932 10.586 1.00 98.50 186 MET A O 1
ATOM 1414 N N . MET A 1 187 ? -2.522 -1.768 11.573 1.00 97.88 187 MET A N 1
ATOM 1415 C CA . MET A 1 187 ? -1.697 -0.562 11.409 1.00 97.88 187 MET A CA 1
ATOM 1416 C C . MET A 1 187 ? -0.200 -0.840 11.588 1.00 97.88 187 MET A C 1
ATOM 1418 O O . MET A 1 187 ? 0.181 -1.849 12.178 1.00 97.88 187 MET A O 1
ATOM 1422 N N . LEU A 1 188 ? 0.664 0.082 11.151 1.00 98.12 188 LEU A N 1
ATOM 1423 C CA . LEU A 1 188 ? 2.096 0.029 11.475 1.00 98.12 188 LEU A CA 1
ATOM 1424 C C . LEU A 1 188 ? 2.357 0.305 12.966 1.00 98.12 188 LEU A C 1
ATOM 1426 O O . LEU A 1 188 ? 1.767 1.217 13.544 1.00 98.12 188 LEU A O 1
ATOM 1430 N N . ASP A 1 189 ? 3.304 -0.414 13.567 1.00 97.56 189 ASP A N 1
ATOM 1431 C CA . ASP A 1 189 ? 3.816 -0.128 14.911 1.00 97.56 189 ASP A CA 1
ATOM 1432 C C . ASP A 1 189 ? 4.838 1.014 14.851 1.00 97.56 189 ASP A C 1
ATOM 1434 O O . ASP A 1 189 ? 6.009 0.830 14.492 1.00 97.56 189 ASP A O 1
ATOM 1438 N N . ARG A 1 190 ? 4.374 2.240 15.106 1.00 97.56 190 ARG A N 1
ATOM 1439 C CA . ARG A 1 190 ? 5.195 3.453 15.043 1.00 97.56 190 ARG A CA 1
ATOM 1440 C C . ARG A 1 190 ? 4.807 4.423 16.160 1.00 97.56 190 ARG A C 1
ATOM 1442 O O . ARG A 1 190 ? 3.617 4.598 16.415 1.00 97.56 190 ARG A O 1
ATOM 1449 N N . PRO A 1 191 ? 5.768 5.171 16.740 1.00 97.62 191 PRO A N 1
ATOM 1450 C CA . PRO A 1 191 ? 5.472 6.173 17.769 1.00 97.62 191 PRO A CA 1
ATOM 1451 C C . PRO A 1 191 ? 4.427 7.216 17.348 1.00 97.62 191 PRO A C 1
ATOM 1453 O O . PRO A 1 191 ? 3.607 7.631 18.162 1.00 97.62 191 PRO A O 1
ATOM 1456 N N . ARG A 1 192 ? 4.406 7.590 16.062 1.00 97.31 192 ARG A N 1
ATOM 1457 C CA . ARG A 1 192 ? 3.426 8.529 15.485 1.00 97.31 192 ARG A CA 1
ATOM 1458 C C . ARG A 1 192 ? 1.970 8.038 15.532 1.00 97.31 192 ARG A C 1
ATOM 1460 O O . ARG A 1 192 ? 1.073 8.835 15.309 1.00 97.31 192 ARG A O 1
ATOM 1467 N N . HIS A 1 193 ? 1.720 6.758 15.820 1.00 98.31 193 HIS A N 1
ATOM 1468 C CA . HIS A 1 193 ? 0.366 6.201 15.946 1.00 98.31 193 HIS A CA 1
ATOM 1469 C C . HIS A 1 193 ? -0.133 6.124 17.385 1.00 98.31 193 HIS A C 1
ATOM 1471 O O . HIS A 1 193 ? -1.230 5.621 17.605 1.00 98.31 193 HIS A O 1
ATOM 1477 N N . LYS A 1 194 ? 0.632 6.608 18.371 1.00 98.25 194 LYS A N 1
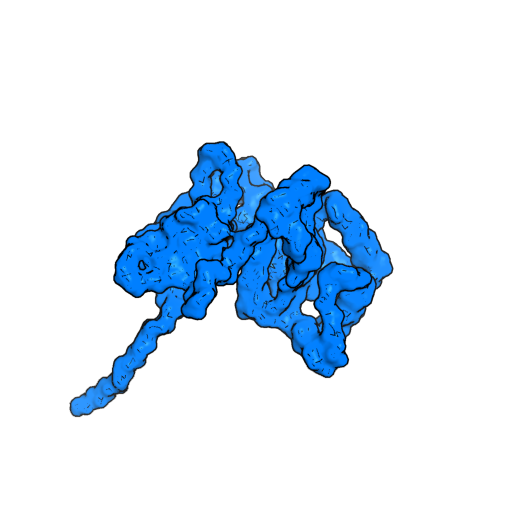ATOM 1478 C CA . LYS A 1 194 ? 0.290 6.469 19.792 1.00 98.25 194 LYS A CA 1
ATOM 1479 C C . LYS A 1 194 ? -1.138 6.933 20.113 1.00 98.25 194 LYS A C 1
ATOM 1481 O O . LYS A 1 194 ? -1.881 6.195 20.750 1.00 98.25 194 LYS A O 1
ATOM 1486 N N . GLU A 1 195 ? -1.533 8.107 19.627 1.00 97.94 195 GLU A N 1
ATOM 1487 C CA . GLU A 1 195 ? -2.871 8.662 19.876 1.00 97.94 195 GLU A CA 1
ATOM 1488 C C . GLU A 1 195 ? -3.976 7.838 19.201 1.00 97.94 195 GLU A C 1
ATOM 1490 O O . GLU A 1 195 ? -5.014 7.573 19.805 1.00 97.94 195 GLU A O 1
ATOM 1495 N N . ILE A 1 196 ? -3.738 7.373 17.970 1.00 98.19 196 ILE A N 1
ATOM 1496 C CA . ILE A 1 196 ? -4.670 6.508 17.232 1.00 98.19 196 ILE A CA 1
ATOM 1497 C C . ILE A 1 196 ? -4.852 5.178 17.984 1.00 98.19 196 ILE A C 1
ATOM 1499 O O . ILE A 1 196 ? -5.974 4.721 18.194 1.00 98.19 196 ILE A O 1
ATOM 1503 N N . VAL A 1 197 ? -3.750 4.583 18.450 1.00 98.56 197 VAL A N 1
ATOM 1504 C CA . VAL A 1 197 ? -3.731 3.346 19.246 1.00 98.56 197 VAL A CA 1
ATOM 1505 C C . VAL A 1 197 ? -4.531 3.499 20.538 1.00 98.56 197 VAL A C 1
ATOM 1507 O O . VAL A 1 197 ? -5.320 2.616 20.878 1.00 98.56 197 VAL A O 1
ATOM 1510 N N . GLU A 1 198 ? -4.337 4.598 21.266 1.00 98.50 198 GLU A N 1
ATOM 1511 C CA . GLU A 1 198 ? -5.064 4.883 22.506 1.00 98.50 198 GLU A CA 1
ATOM 1512 C C . GLU A 1 198 ? -6.571 5.011 22.255 1.00 98.50 198 GLU A C 1
ATOM 1514 O O . GLU A 1 198 ? -7.358 4.406 22.982 1.00 98.50 198 GLU A O 1
ATOM 1519 N N . GLN A 1 199 ? -6.977 5.707 21.189 1.00 98.56 199 GLN A N 1
ATOM 1520 C CA . GLN A 1 199 ? -8.387 5.862 20.823 1.00 98.56 199 GLN A CA 1
ATOM 1521 C C . GLN A 1 199 ? -9.046 4.540 20.400 1.00 98.56 199 GLN A C 1
ATOM 1523 O O . GLN A 1 199 ? -10.152 4.242 20.852 1.00 98.56 199 GLN A O 1
ATOM 1528 N N . ILE A 1 200 ? -8.367 3.713 19.595 1.00 98.44 200 ILE A N 1
ATOM 1529 C CA . ILE A 1 200 ? -8.868 2.381 19.207 1.00 98.44 200 ILE A CA 1
ATOM 1530 C C . ILE A 1 200 ? -9.063 1.504 20.451 1.00 98.44 200 ILE A C 1
ATOM 1532 O O . ILE A 1 200 ? -10.118 0.890 20.623 1.00 98.44 200 ILE A O 1
ATOM 1536 N N . ARG A 1 201 ? -8.068 1.477 21.349 1.00 98.31 201 ARG A N 1
ATOM 1537 C CA . ARG A 1 201 ? -8.134 0.699 22.597 1.00 98.31 201 ARG A CA 1
ATOM 1538 C C . ARG A 1 201 ? -9.234 1.199 23.527 1.00 98.31 201 ARG A C 1
ATOM 1540 O O . ARG A 1 201 ? -9.932 0.381 24.117 1.00 98.31 201 ARG A O 1
ATOM 1547 N N . ALA A 1 202 ? -9.415 2.514 23.641 1.00 98.44 202 ALA A N 1
ATOM 1548 C CA . ALA A 1 202 ? -10.480 3.110 24.444 1.00 98.44 202 ALA A CA 1
ATOM 1549 C C . ALA A 1 202 ? -11.879 2.762 23.905 1.00 98.44 202 ALA A C 1
ATOM 1551 O O . ALA A 1 202 ? -12.792 2.525 24.692 1.00 98.44 202 ALA A O 1
ATOM 1552 N N . ALA A 1 203 ? -12.039 2.672 22.580 1.00 98.31 203 ALA A N 1
ATOM 1553 C CA . ALA A 1 203 ? -13.272 2.198 21.947 1.00 98.31 203 ALA A CA 1
ATOM 1554 C C . ALA A 1 203 ? -13.497 0.679 22.119 1.00 98.31 203 ALA A C 1
ATOM 1556 O O . ALA A 1 203 ? -14.615 0.194 21.947 1.00 98.31 203 ALA A O 1
ATOM 1557 N N . GLY A 1 204 ? -12.452 -0.069 22.489 1.00 97.94 204 GLY A N 1
ATOM 1558 C CA . GLY A 1 204 ? -12.502 -1.495 22.806 1.00 97.94 204 GLY A CA 1
ATOM 1559 C C . GLY A 1 204 ? -12.151 -2.431 21.651 1.00 97.94 204 GLY A C 1
ATOM 1560 O O . GLY A 1 204 ? -12.196 -3.640 21.855 1.00 97.94 204 GLY A O 1
ATOM 1561 N N . ALA A 1 205 ? -11.797 -1.913 20.472 1.00 98.44 205 ALA A N 1
ATOM 1562 C CA . ALA A 1 205 ? -11.394 -2.736 19.332 1.00 98.44 205 ALA A CA 1
ATOM 1563 C C . ALA A 1 205 ? -9.975 -3.306 19.497 1.00 98.44 205 ALA A C 1
ATOM 1565 O O . ALA A 1 205 ? -9.125 -2.744 20.196 1.00 98.44 205 ALA A O 1
ATOM 1566 N N . SER A 1 206 ? -9.709 -4.428 18.827 1.00 97.81 206 SER A N 1
ATOM 1567 C CA . SER A 1 206 ? -8.396 -5.075 18.828 1.00 97.81 206 SER A CA 1
ATOM 1568 C C . SER A 1 206 ? -7.457 -4.446 17.796 1.00 97.81 206 SER A C 1
ATOM 1570 O O . SER A 1 206 ? -7.886 -3.977 16.743 1.00 97.81 206 SER A O 1
ATOM 1572 N N . LEU A 1 207 ? -6.152 -4.482 18.078 1.00 97.69 207 LEU A N 1
ATOM 1573 C CA . LEU A 1 207 ? -5.097 -3.999 17.184 1.00 97.69 207 LEU A CA 1
ATOM 1574 C C . LEU A 1 207 ? -4.251 -5.158 16.657 1.00 97.69 207 LEU A C 1
ATOM 1576 O O . LEU A 1 207 ? -3.728 -5.951 17.440 1.00 97.69 207 LEU A O 1
ATOM 1580 N N . ARG A 1 208 ? -4.041 -5.199 15.340 1.00 97.00 208 ARG A N 1
ATOM 1581 C CA . ARG A 1 208 ? -3.002 -6.003 14.686 1.00 97.00 208 ARG A CA 1
ATOM 1582 C C . ARG A 1 208 ? -1.901 -5.068 14.195 1.00 97.00 208 ARG A C 1
ATOM 1584 O O . ARG A 1 208 ? -2.024 -4.446 13.145 1.00 97.00 208 ARG A O 1
ATOM 1591 N N . MET A 1 209 ? -0.842 -4.932 14.985 1.00 97.06 209 MET A N 1
ATOM 1592 C CA . MET A 1 209 ? 0.271 -4.044 14.646 1.00 97.06 209 MET A CA 1
ATOM 1593 C C . MET A 1 209 ? 1.328 -4.789 13.829 1.00 97.06 209 MET A C 1
ATOM 1595 O O . MET A 1 209 ? 1.697 -5.912 14.174 1.00 97.06 209 MET A O 1
ATOM 1599 N N . ILE A 1 210 ? 1.814 -4.161 12.760 1.00 97.00 210 ILE A N 1
ATOM 1600 C CA . ILE A 1 210 ? 2.837 -4.713 11.864 1.00 97.00 210 ILE A CA 1
ATOM 1601 C C . ILE A 1 210 ? 4.113 -3.868 11.884 1.00 97.00 210 ILE A C 1
ATOM 1603 O O . ILE A 1 210 ? 4.076 -2.648 12.042 1.00 97.00 210 ILE A O 1
ATOM 1607 N N . GLY A 1 211 ? 5.264 -4.525 11.741 1.00 95.19 211 GLY A N 1
ATOM 1608 C CA . GLY A 1 211 ? 6.564 -3.857 11.783 1.00 95.19 211 GLY A CA 1
ATOM 1609 C C . GLY A 1 211 ? 6.871 -3.052 10.522 1.00 95.19 211 GLY A C 1
ATOM 1610 O O . GLY A 1 211 ? 7.408 -1.958 10.627 1.00 95.19 211 GLY A O 1
ATOM 1611 N N . ASP A 1 212 ? 6.538 -3.571 9.351 1.00 94.06 212 ASP A N 1
ATOM 1612 C CA . ASP A 1 212 ? 6.723 -2.960 8.029 1.00 94.06 212 ASP A CA 1
ATOM 1613 C C . ASP A 1 212 ? 5.745 -3.647 7.064 1.00 94.06 212 ASP A C 1
ATOM 1615 O O . ASP A 1 212 ? 5.128 -4.643 7.465 1.00 94.06 212 ASP A O 1
ATOM 1619 N N . GLY A 1 213 ? 5.629 -3.181 5.822 1.00 92.44 213 GLY A N 1
ATOM 1620 C CA . GLY A 1 213 ? 4.803 -3.860 4.819 1.00 92.44 213 GLY A CA 1
ATOM 1621 C C . GLY A 1 213 ? 3.347 -3.402 4.833 1.00 92.44 213 GLY A C 1
ATOM 1622 O O . GLY A 1 213 ? 2.456 -4.177 5.202 1.00 92.44 213 GLY A O 1
ATOM 1623 N N . ASP A 1 214 ? 3.097 -2.119 4.558 1.00 95.69 214 ASP A N 1
ATOM 1624 C CA . ASP A 1 214 ? 1.768 -1.535 4.751 1.00 95.69 214 ASP A CA 1
ATOM 1625 C C . ASP A 1 214 ? 0.848 -1.573 3.525 1.00 95.69 214 ASP A C 1
ATOM 1627 O O . ASP A 1 214 ? -0.349 -1.314 3.682 1.00 95.69 214 ASP A O 1
ATOM 1631 N N . ILE A 1 215 ? 1.345 -2.014 2.362 1.00 97.56 215 ILE A N 1
ATOM 1632 C CA . ILE A 1 215 ? 0.517 -2.258 1.173 1.00 97.56 215 ILE A CA 1
ATOM 1633 C C . ILE A 1 215 ? -0.423 -3.433 1.443 1.00 97.56 215 ILE A C 1
ATOM 1635 O O . ILE A 1 215 ? -1.647 -3.296 1.381 1.00 97.56 215 ILE A O 1
ATOM 1639 N N . ALA A 1 216 ? 0.141 -4.588 1.815 1.00 96.56 216 ALA A N 1
ATOM 1640 C CA . ALA A 1 216 ? -0.638 -5.788 2.122 1.00 96.56 216 ALA A CA 1
ATOM 1641 C C . ALA A 1 216 ? -1.612 -5.546 3.288 1.00 96.56 216 ALA A C 1
ATOM 1643 O O . ALA A 1 216 ? -2.754 -6.010 3.269 1.00 96.56 216 ALA A O 1
ATOM 1644 N N . ALA A 1 217 ? -1.173 -4.781 4.290 1.00 97.38 217 ALA A N 1
ATOM 1645 C CA . ALA A 1 217 ? -1.982 -4.445 5.453 1.00 97.38 217 ALA A CA 1
ATOM 1646 C C . ALA A 1 217 ? -3.179 -3.549 5.113 1.00 97.38 217 ALA A C 1
ATOM 1648 O O . ALA A 1 217 ? -4.267 -3.767 5.643 1.00 97.38 217 ALA A O 1
ATOM 1649 N N . ALA A 1 218 ? -2.994 -2.569 4.226 1.00 98.25 218 ALA A N 1
ATOM 1650 C CA . ALA A 1 218 ? -4.070 -1.699 3.763 1.00 98.25 218 ALA A CA 1
ATOM 1651 C C . ALA A 1 218 ? -5.068 -2.434 2.857 1.00 98.25 218 ALA A C 1
ATOM 1653 O O . ALA A 1 218 ? -6.258 -2.132 2.897 1.00 98.25 218 ALA A O 1
ATOM 1654 N N . ILE A 1 219 ? -4.613 -3.428 2.087 1.00 98.38 219 ILE A N 1
ATOM 1655 C CA . ILE A 1 219 ? -5.474 -4.274 1.247 1.00 98.38 219 ILE A CA 1
ATOM 1656 C C . ILE A 1 219 ? -6.304 -5.259 2.085 1.00 98.38 219 ILE A C 1
ATOM 1658 O O . ILE A 1 219 ? -7.438 -5.571 1.717 1.00 98.38 219 ILE A O 1
ATOM 1662 N N . ALA A 1 220 ? -5.777 -5.724 3.222 1.00 97.75 220 ALA A N 1
ATOM 1663 C CA . ALA A 1 220 ? -6.372 -6.782 4.040 1.00 97.75 220 ALA A CA 1
ATOM 1664 C C . ALA A 1 220 ? -7.883 -6.628 4.343 1.00 97.75 220 ALA A C 1
ATOM 1666 O O . ALA A 1 220 ? -8.591 -7.621 4.179 1.00 97.75 220 ALA A O 1
ATOM 1667 N N . PRO A 1 221 ? -8.434 -5.444 4.690 1.00 98.12 221 PRO A N 1
ATOM 1668 C CA . PRO A 1 221 ? -9.876 -5.263 4.903 1.00 98.12 221 PRO A CA 1
ATOM 1669 C C . PRO A 1 221 ? -10.766 -5.612 3.703 1.00 98.12 221 PRO A C 1
ATOM 1671 O O . PRO A 1 221 ? -11.967 -5.828 3.861 1.00 98.12 221 PRO A O 1
ATOM 1674 N N . SER A 1 222 ? -10.198 -5.629 2.495 1.00 97.94 222 SER A N 1
ATOM 1675 C CA . SER A 1 222 ? -10.898 -5.976 1.254 1.00 97.94 222 SER A CA 1
ATOM 1676 C C . SER A 1 222 ? -10.777 -7.459 0.891 1.00 97.94 222 SER A C 1
ATOM 1678 O O . SER A 1 222 ? -11.392 -7.900 -0.077 1.00 97.94 222 SER A O 1
ATOM 1680 N N . LEU A 1 223 ? -10.012 -8.240 1.659 1.00 96.31 223 LEU A N 1
ATOM 1681 C CA . LEU A 1 223 ? -9.861 -9.681 1.473 1.00 96.31 223 LEU A CA 1
ATOM 1682 C C . LEU A 1 223 ? -10.815 -10.438 2.416 1.00 96.31 223 LEU A C 1
ATOM 1684 O O . LEU A 1 223 ? -10.750 -10.216 3.626 1.00 96.31 223 LEU A O 1
ATOM 1688 N N . PRO A 1 224 ? -11.663 -11.355 1.907 1.00 88.12 224 PRO A N 1
ATOM 1689 C CA . PRO A 1 224 ? -12.657 -12.062 2.723 1.00 88.12 224 PRO A CA 1
ATOM 1690 C C . PRO A 1 224 ? -12.085 -12.831 3.923 1.00 88.12 224 PRO A C 1
ATOM 1692 O O . PRO A 1 224 ? -12.721 -12.867 4.973 1.00 88.12 224 PRO A O 1
ATOM 1695 N N . ASP A 1 225 ? -10.883 -13.396 3.777 1.00 90.62 225 ASP A N 1
ATOM 1696 C CA . ASP A 1 225 ? -10.281 -14.325 4.744 1.00 90.62 225 ASP A CA 1
ATOM 1697 C C . ASP A 1 225 ? -9.137 -13.695 5.569 1.00 90.62 225 ASP A C 1
ATOM 1699 O O . ASP A 1 225 ? -8.324 -14.404 6.160 1.00 90.62 225 ASP A O 1
ATOM 1703 N N . SER A 1 226 ? -9.012 -12.361 5.596 1.00 94.62 226 SER A N 1
ATOM 1704 C CA . SER A 1 226 ? -7.896 -11.691 6.293 1.00 94.62 226 SER A CA 1
ATOM 1705 C C . SER A 1 226 ? -8.071 -11.568 7.811 1.00 94.62 226 SER A C 1
ATOM 1707 O O . SER A 1 226 ? -7.097 -11.326 8.534 1.00 94.62 226 SER A O 1
ATOM 1709 N N . ASP A 1 227 ? -9.309 -11.679 8.301 1.00 94.19 227 ASP A N 1
ATOM 1710 C CA . ASP A 1 227 ? -9.715 -11.310 9.663 1.00 94.19 227 ASP A CA 1
ATOM 1711 C C . ASP A 1 227 ? -9.320 -9.874 10.065 1.00 94.19 227 ASP A C 1
ATOM 1713 O O . ASP A 1 227 ? -9.111 -9.587 11.247 1.00 94.19 227 ASP A O 1
ATOM 1717 N N . VAL A 1 228 ? -9.179 -8.967 9.095 1.00 97.94 228 VAL A N 1
ATOM 1718 C CA . VAL A 1 228 ? -8.947 -7.535 9.318 1.00 97.94 228 VAL A CA 1
ATOM 1719 C C . VAL A 1 228 ? -10.187 -6.776 8.873 1.00 97.94 228 VAL A C 1
ATOM 1721 O O . VAL A 1 228 ? -10.652 -6.951 7.755 1.00 97.94 228 VAL A O 1
ATOM 1724 N N . ASP A 1 229 ? -10.720 -5.917 9.737 1.00 98.38 229 ASP A N 1
ATOM 1725 C CA . ASP A 1 229 ? -11.953 -5.172 9.450 1.00 98.38 229 ASP A CA 1
ATOM 1726 C C . ASP A 1 229 ? -11.677 -3.752 8.946 1.00 98.38 229 ASP A C 1
ATOM 1728 O O . ASP A 1 229 ? -12.494 -3.158 8.243 1.00 98.38 229 ASP A O 1
ATOM 1732 N N . LEU A 1 230 ? -10.529 -3.193 9.332 1.00 98.38 230 LEU A N 1
ATOM 1733 C CA . LEU A 1 230 ? -10.140 -1.821 9.036 1.00 98.38 230 LEU A CA 1
ATOM 1734 C C . LEU A 1 230 ? -8.617 -1.706 9.035 1.00 98.38 230 LEU A C 1
ATOM 1736 O O . LEU A 1 230 ? -7.957 -2.272 9.907 1.00 98.38 230 LEU A O 1
ATOM 1740 N N . TYR A 1 231 ? -8.063 -0.923 8.118 1.00 98.62 231 TYR A N 1
ATOM 1741 C CA . TYR A 1 231 ? -6.695 -0.430 8.237 1.00 98.62 231 TYR A CA 1
ATOM 1742 C C . TYR A 1 231 ? -6.728 1.082 8.451 1.00 98.62 231 TYR A C 1
ATOM 1744 O O . TYR A 1 231 ? -7.436 1.798 7.741 1.00 98.62 231 TYR A O 1
ATOM 1752 N N . MET A 1 232 ? -5.972 1.566 9.436 1.00 98.06 232 MET A N 1
ATOM 1753 C CA . MET A 1 232 ? -5.878 2.993 9.733 1.00 98.06 232 MET A CA 1
ATOM 1754 C C . MET A 1 232 ? -4.491 3.348 10.257 1.00 98.06 232 MET A C 1
ATOM 1756 O O . MET A 1 232 ? -3.995 2.720 11.188 1.00 98.06 232 MET A O 1
ATOM 1760 N N . GLY A 1 233 ? -3.872 4.391 9.715 1.00 97.88 233 GLY A N 1
ATOM 1761 C CA . GLY A 1 233 ? -2.581 4.866 10.202 1.00 97.88 233 GLY A CA 1
ATOM 1762 C C . GLY A 1 233 ? -1.884 5.790 9.220 1.00 97.88 233 GLY A C 1
ATOM 1763 O O . GLY A 1 233 ? -2.494 6.296 8.290 1.00 97.88 233 GLY A O 1
ATOM 1764 N N . ILE A 1 234 ? -0.597 6.011 9.447 1.00 98.25 234 ILE A N 1
ATOM 1765 C CA . ILE A 1 234 ? 0.283 6.869 8.660 1.00 98.25 234 ILE A CA 1
ATOM 1766 C C . ILE A 1 234 ? 1.436 6.025 8.114 1.00 98.25 234 ILE A C 1
ATOM 1768 O O . ILE A 1 234 ? 2.237 5.455 8.872 1.00 98.25 234 ILE A O 1
ATOM 1772 N N . GLY A 1 235 ? 1.556 6.002 6.794 1.00 96.56 235 GLY A N 1
ATOM 1773 C CA . GLY A 1 235 ? 2.531 5.206 6.055 1.00 96.56 235 GLY A CA 1
ATOM 1774 C C . GLY A 1 235 ? 3.048 5.929 4.823 1.00 96.56 235 GLY A C 1
ATOM 1775 O O . GLY A 1 235 ? 2.703 7.090 4.613 1.00 96.56 235 GLY A O 1
ATOM 1776 N N . GLY A 1 236 ? 3.906 5.276 4.040 1.00 95.44 236 GLY A N 1
ATOM 1777 C CA . GLY A 1 236 ? 4.508 5.893 2.856 1.00 95.44 236 GLY A CA 1
ATOM 1778 C C . GLY A 1 236 ? 3.467 6.244 1.788 1.00 95.44 236 GLY A C 1
ATOM 1779 O O . GLY A 1 236 ? 2.451 5.553 1.638 1.00 95.44 236 GLY A O 1
ATOM 1780 N N . SER A 1 237 ? 3.672 7.379 1.117 1.00 95.19 237 SER A N 1
ATOM 1781 C CA . SER A 1 237 ? 2.769 7.871 0.068 1.00 95.19 237 SER A CA 1
ATOM 1782 C C . SER A 1 237 ? 2.778 7.002 -1.199 1.00 95.19 237 SER A C 1
ATOM 1784 O O . SER A 1 237 ? 1.686 6.719 -1.693 1.00 95.19 237 SER A O 1
ATOM 1786 N N . PRO A 1 238 ? 3.937 6.531 -1.712 1.00 93.94 238 PRO A N 1
ATOM 1787 C CA . PRO A 1 238 ? 3.989 5.565 -2.819 1.00 93.94 238 PRO A CA 1
ATOM 1788 C C . PRO A 1 238 ? 3.124 4.320 -2.578 1.00 93.94 238 PRO A C 1
ATOM 1790 O O . PRO A 1 238 ? 2.274 3.954 -3.391 1.00 93.94 238 PRO A O 1
ATOM 1793 N N . GLU A 1 239 ? 3.272 3.730 -1.397 1.00 95.81 239 GLU A N 1
ATOM 1794 C CA . GLU A 1 239 ? 2.579 2.529 -0.944 1.00 95.81 239 GLU A CA 1
ATOM 1795 C C . GLU A 1 239 ? 1.070 2.771 -0.804 1.00 95.81 239 GLU A C 1
ATOM 1797 O O . GLU A 1 239 ? 0.269 1.857 -0.991 1.00 95.81 239 GLU A O 1
ATOM 1802 N N . ALA A 1 240 ? 0.650 4.012 -0.519 1.00 96.94 240 ALA A N 1
ATOM 1803 C CA . ALA A 1 240 ? -0.764 4.385 -0.502 1.00 96.94 240 ALA A CA 1
ATOM 1804 C C . ALA A 1 240 ? -1.417 4.206 -1.881 1.00 96.94 240 ALA A C 1
ATOM 1806 O O . ALA A 1 240 ? -2.544 3.728 -1.969 1.00 96.94 240 ALA A O 1
ATOM 1807 N N . VAL A 1 241 ? -0.708 4.568 -2.954 1.00 96.38 241 VAL A N 1
ATOM 1808 C CA . VAL A 1 241 ? -1.216 4.486 -4.332 1.00 96.38 241 VAL A CA 1
ATOM 1809 C C . VAL A 1 241 ? -1.299 3.032 -4.792 1.00 96.38 241 VAL A C 1
ATOM 1811 O O . VAL A 1 241 ? -2.318 2.627 -5.353 1.00 96.38 241 VAL A O 1
ATOM 1814 N N . LEU A 1 242 ? -0.271 2.233 -4.488 1.00 97.25 242 LEU A N 1
ATOM 1815 C CA . LEU A 1 242 ? -0.261 0.786 -4.733 1.00 97.25 242 LEU A CA 1
ATOM 1816 C C . LEU A 1 242 ? -1.413 0.088 -3.994 1.00 97.25 242 LEU A C 1
ATOM 1818 O O . LEU A 1 242 ? -2.187 -0.655 -4.602 1.00 97.25 242 LEU A O 1
ATOM 1822 N N . ALA A 1 243 ? -1.586 0.385 -2.702 1.00 97.69 243 ALA A N 1
ATOM 1823 C CA . ALA A 1 243 ? -2.689 -0.147 -1.911 1.00 97.69 243 ALA A CA 1
ATOM 1824 C C . ALA A 1 243 ? -4.053 0.282 -2.468 1.00 97.69 243 ALA A C 1
ATOM 1826 O O . ALA A 1 243 ? -4.932 -0.562 -2.629 1.00 97.69 243 ALA A O 1
ATOM 1827 N N . ALA A 1 244 ? -4.230 1.561 -2.812 1.00 97.56 244 ALA A N 1
ATOM 1828 C CA . ALA A 1 244 ? -5.479 2.079 -3.364 1.00 97.56 244 ALA A CA 1
ATOM 1829 C C . ALA A 1 244 ? -5.865 1.385 -4.681 1.00 97.56 244 ALA A C 1
ATOM 1831 O O . ALA A 1 244 ? -7.038 1.063 -4.876 1.00 97.56 244 ALA A O 1
ATOM 1832 N N . ALA A 1 245 ? -4.898 1.099 -5.560 1.00 96.31 245 ALA A N 1
ATOM 1833 C CA . ALA A 1 245 ? -5.140 0.349 -6.792 1.00 96.31 245 ALA A CA 1
ATOM 1834 C C . ALA A 1 245 ? -5.636 -1.082 -6.507 1.00 96.31 245 ALA A C 1
ATOM 1836 O O . ALA A 1 245 ? -6.640 -1.519 -7.081 1.00 96.31 245 ALA A O 1
ATOM 1837 N N . GLY A 1 246 ? -4.992 -1.788 -5.571 1.00 96.50 246 GLY A N 1
ATOM 1838 C CA . GLY A 1 246 ? -5.415 -3.125 -5.142 1.00 96.50 246 GLY A CA 1
ATOM 1839 C C . GLY A 1 246 ? -6.798 -3.128 -4.483 1.00 96.50 246 GLY A C 1
ATOM 1840 O O . GLY A 1 246 ? -7.668 -3.913 -4.855 1.00 96.50 246 GLY A O 1
ATOM 1841 N N . ILE A 1 247 ? -7.041 -2.201 -3.554 1.00 98.06 247 ILE A N 1
ATOM 1842 C CA . ILE A 1 247 ? -8.316 -2.045 -2.839 1.00 98.06 247 ILE A CA 1
ATOM 1843 C C . ILE A 1 247 ? -9.461 -1.751 -3.814 1.00 98.06 247 ILE A C 1
ATOM 1845 O O . ILE A 1 247 ? -10.499 -2.411 -3.750 1.00 98.06 247 ILE A O 1
ATOM 1849 N N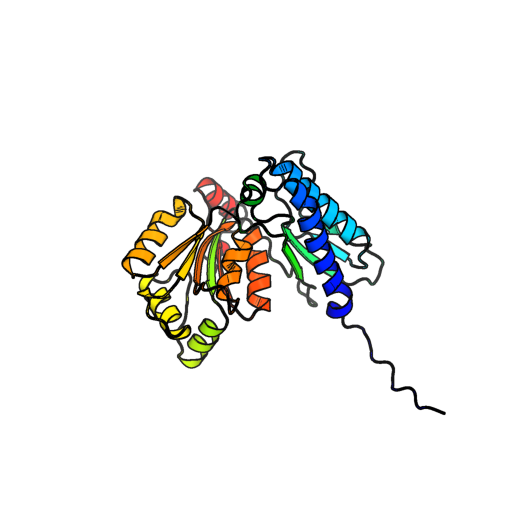 . LYS A 1 248 ? -9.259 -0.816 -4.753 1.00 96.06 248 LYS A N 1
ATOM 1850 C CA . LYS A 1 248 ? -10.249 -0.481 -5.787 1.00 96.06 248 LYS A CA 1
ATOM 1851 C C . LYS A 1 248 ? -10.597 -1.701 -6.641 1.00 96.06 248 LYS A C 1
ATOM 1853 O O . LYS A 1 248 ? -11.771 -1.925 -6.928 1.00 96.06 248 LYS A O 1
ATOM 1858 N N . SER A 1 249 ? -9.598 -2.509 -6.998 1.00 94.31 249 SER A N 1
ATOM 1859 C CA . SER A 1 249 ? -9.783 -3.740 -7.782 1.00 94.31 249 SER A CA 1
ATOM 1860 C C . SER A 1 249 ? -10.574 -4.815 -7.024 1.00 94.31 249 SER A C 1
ATOM 1862 O O . SER A 1 249 ? -11.299 -5.597 -7.631 1.00 94.31 249 SER A O 1
ATOM 1864 N N . LEU A 1 250 ? -10.494 -4.823 -5.691 1.00 96.62 250 LEU A N 1
ATOM 1865 C CA . LEU A 1 250 ? -11.267 -5.709 -4.811 1.00 96.62 250 LEU A CA 1
ATOM 1866 C C . LEU A 1 250 ? -12.648 -5.139 -4.433 1.00 96.62 250 LEU A C 1
ATOM 1868 O O . LEU A 1 250 ? -13.388 -5.758 -3.667 1.00 96.62 250 LEU A O 1
ATOM 1872 N N . GLY A 1 251 ? -13.006 -3.956 -4.944 1.00 96.69 251 GLY A N 1
ATOM 1873 C CA . GLY A 1 251 ? -14.266 -3.278 -4.637 1.00 96.69 251 GLY A CA 1
ATOM 1874 C C . GLY A 1 251 ? -14.321 -2.641 -3.246 1.00 96.69 251 GLY A C 1
ATOM 1875 O O . GLY A 1 251 ? -15.407 -2.279 -2.798 1.00 96.69 251 GLY A O 1
ATOM 1876 N N . GLY A 1 252 ? -13.185 -2.529 -2.553 1.00 97.62 252 GLY A N 1
ATOM 1877 C CA . GLY A 1 252 ? -13.051 -1.725 -1.340 1.00 97.62 252 GLY A CA 1
ATOM 1878 C C . GLY A 1 252 ? -12.828 -0.246 -1.654 1.00 97.62 252 GLY A C 1
ATOM 1879 O O . GLY A 1 252 ? -12.877 0.181 -2.809 1.00 97.62 252 GLY A O 1
ATOM 1880 N N . ASP A 1 253 ? -12.591 0.542 -0.609 1.00 97.81 253 ASP A N 1
ATOM 1881 C CA . ASP A 1 253 ? -12.282 1.965 -0.737 1.00 97.81 253 ASP A CA 1
ATOM 1882 C C . ASP A 1 253 ? -11.199 2.382 0.264 1.00 97.81 253 ASP A C 1
ATOM 1884 O O . ASP A 1 253 ? -10.994 1.754 1.311 1.00 97.81 253 ASP A O 1
ATOM 1888 N N . MET A 1 254 ? -10.475 3.435 -0.096 1.00 98.25 254 MET A N 1
ATOM 1889 C CA . MET A 1 254 ? -9.378 3.985 0.678 1.00 98.25 254 MET A CA 1
ATOM 1890 C C . MET A 1 254 ? -9.389 5.506 0.602 1.00 98.25 254 MET A C 1
ATOM 1892 O O . MET A 1 254 ? -9.319 6.094 -0.473 1.00 98.25 254 MET A O 1
ATOM 1896 N N . GLN A 1 255 ? -9.390 6.146 1.765 1.00 98.38 255 GLN A N 1
ATOM 1897 C CA . GLN A 1 255 ? -9.149 7.576 1.895 1.00 98.38 255 GLN A CA 1
ATOM 1898 C C . GLN A 1 255 ? -7.705 7.804 2.314 1.00 98.38 255 GLN A C 1
ATOM 1900 O O . GLN A 1 255 ? -7.189 7.090 3.179 1.00 98.38 255 GLN A O 1
ATOM 1905 N N . SER A 1 256 ? -7.058 8.801 1.712 1.00 97.62 256 SER A N 1
ATOM 1906 C CA . SER A 1 256 ? -5.691 9.167 2.064 1.00 97.62 256 SER A CA 1
ATOM 1907 C C . SER A 1 256 ? -5.532 10.676 2.141 1.00 97.62 256 SER A C 1
ATOM 1909 O O . SER A 1 256 ? -6.132 11.401 1.361 1.00 97.62 256 SER A O 1
ATOM 1911 N N . LYS A 1 257 ? -4.692 11.156 3.054 1.00 97.56 257 LYS A N 1
ATOM 1912 C CA . LYS A 1 257 ? -4.415 12.588 3.229 1.00 97.56 257 LYS A CA 1
ATOM 1913 C C . LYS A 1 257 ? -2.930 12.800 3.472 1.00 97.56 257 LYS A C 1
ATOM 1915 O O . LYS A 1 257 ? -2.318 12.004 4.183 1.00 97.56 257 LYS A O 1
ATOM 1920 N N . MET A 1 258 ? -2.343 13.844 2.883 1.00 97.62 258 MET A N 1
ATOM 1921 C CA . MET A 1 258 ? -0.926 14.161 3.099 1.00 97.62 258 MET A CA 1
ATOM 1922 C C . MET A 1 258 ? -0.623 14.297 4.594 1.00 97.62 258 MET A C 1
ATOM 1924 O O . MET A 1 258 ? -1.366 14.944 5.332 1.00 97.62 258 MET A O 1
ATOM 1928 N N . TRP A 1 259 ? 0.494 13.721 5.033 1.00 97.12 259 TRP A N 1
ATOM 1929 C CA . TRP A 1 259 ? 0.973 13.833 6.406 1.00 97.12 259 TRP A CA 1
ATOM 1930 C C . TRP A 1 259 ? 2.425 14.330 6.401 1.00 97.12 259 TRP A C 1
ATOM 1932 O O . TRP A 1 259 ? 3.358 13.526 6.449 1.00 97.12 259 TRP A O 1
ATOM 1942 N N . PRO A 1 260 ? 2.649 15.658 6.321 1.00 96.50 260 PRO A N 1
ATOM 1943 C CA . PRO A 1 260 ? 3.991 16.218 6.405 1.00 96.50 260 PRO A CA 1
ATOM 1944 C C . PRO A 1 260 ? 4.621 15.855 7.752 1.00 96.50 260 PRO A C 1
ATOM 1946 O O . PRO A 1 260 ? 4.054 16.140 8.807 1.00 96.50 260 PRO A O 1
ATOM 1949 N N . ARG A 1 261 ? 5.804 15.237 7.732 1.00 93.88 261 ARG A N 1
ATOM 1950 C CA . ARG A 1 261 ? 6.431 14.679 8.944 1.00 93.88 261 ARG A CA 1
ATOM 1951 C C . ARG A 1 261 ? 6.967 15.733 9.906 1.00 93.88 261 ARG A C 1
ATOM 1953 O O . ARG A 1 261 ? 7.229 15.434 11.069 1.00 93.88 261 ARG A O 1
ATOM 1960 N N . ASP A 1 262 ? 7.178 16.942 9.399 1.00 95.62 262 ASP A N 1
ATOM 1961 C CA . ASP A 1 262 ? 7.655 18.093 10.145 1.00 95.62 262 ASP A CA 1
ATOM 1962 C C . ASP A 1 262 ? 7.270 19.409 9.441 1.00 95.62 262 ASP A C 1
ATOM 1964 O O . ASP A 1 262 ? 6.813 19.446 8.294 1.00 95.62 262 ASP A O 1
ATOM 1968 N N . GLU A 1 263 ? 7.484 20.523 10.140 1.00 96.62 263 GLU A N 1
ATOM 1969 C CA . GLU A 1 263 ? 7.184 21.864 9.629 1.00 96.62 263 GLU A CA 1
ATOM 1970 C C . GLU A 1 263 ? 8.058 22.253 8.423 1.00 96.62 263 GLU A C 1
ATOM 1972 O O . GLU A 1 263 ? 7.670 23.097 7.613 1.00 96.62 263 GLU A O 1
ATOM 1977 N N . LYS A 1 264 ? 9.243 21.648 8.270 1.00 97.38 264 LYS A N 1
ATOM 1978 C CA . LYS A 1 264 ? 10.130 21.915 7.132 1.00 97.38 264 LYS A CA 1
ATOM 1979 C C . LYS A 1 264 ? 9.546 21.313 5.854 1.00 97.38 264 LYS A C 1
ATOM 1981 O O . LYS A 1 264 ? 9.518 21.999 4.834 1.00 97.38 264 LYS A O 1
ATOM 1986 N N . GLU A 1 265 ? 9.063 20.073 5.907 1.00 96.44 265 GLU A N 1
ATOM 1987 C CA . GLU A 1 265 ? 8.340 19.436 4.806 1.00 96.44 265 GLU A CA 1
ATOM 1988 C C . GLU A 1 265 ? 7.065 20.215 4.480 1.00 96.44 265 GLU A C 1
ATOM 1990 O O . GLU A 1 265 ? 6.847 20.554 3.319 1.00 96.44 265 GLU A O 1
ATOM 1995 N N . ARG A 1 266 ? 6.277 20.597 5.496 1.00 96.88 266 ARG A N 1
ATOM 1996 C CA . ARG A 1 266 ? 5.048 21.380 5.298 1.00 96.88 266 ARG A CA 1
ATOM 1997 C C . ARG A 1 266 ? 5.312 22.697 4.565 1.00 96.88 266 ARG A C 1
ATOM 1999 O O . ARG A 1 266 ? 4.645 22.997 3.578 1.00 96.88 266 ARG A O 1
ATOM 2006 N N . LYS A 1 267 ? 6.309 23.473 5.004 1.00 97.50 267 LYS A N 1
ATOM 2007 C CA . LYS A 1 267 ? 6.697 24.732 4.343 1.00 97.50 267 LYS A CA 1
ATOM 2008 C C . LYS A 1 267 ? 7.183 24.516 2.917 1.00 97.50 267 LYS A C 1
ATOM 2010 O O . LYS A 1 267 ? 6.867 25.329 2.053 1.00 97.50 267 LYS A O 1
ATOM 2015 N N . LYS A 1 268 ? 7.933 23.438 2.670 1.00 97.25 268 LYS A N 1
ATOM 2016 C CA . LYS A 1 268 ? 8.380 23.081 1.322 1.00 97.25 268 LYS A CA 1
ATOM 2017 C C . LYS A 1 268 ? 7.186 22.773 0.414 1.00 97.25 268 LYS A C 1
ATOM 2019 O O . LYS A 1 268 ? 7.093 23.363 -0.651 1.00 97.25 268 LYS A O 1
ATOM 2024 N N . LEU A 1 269 ? 6.245 21.940 0.862 1.00 97.00 269 LEU A N 1
ATOM 2025 C CA . LEU A 1 269 ? 5.028 21.619 0.107 1.00 97.00 269 LEU A CA 1
ATOM 2026 C C . LEU A 1 269 ? 4.226 22.876 -0.254 1.00 97.00 269 LEU A C 1
ATOM 2028 O O . LEU A 1 269 ? 3.771 23.008 -1.385 1.00 97.00 269 LEU A O 1
ATOM 2032 N N . ILE A 1 270 ? 4.098 23.828 0.676 1.00 97.38 270 ILE A N 1
ATOM 2033 C CA . ILE A 1 270 ? 3.435 25.117 0.416 1.00 97.38 270 ILE A CA 1
ATOM 2034 C C . ILE A 1 270 ? 4.204 25.933 -0.628 1.00 97.38 270 ILE A C 1
ATOM 2036 O O . ILE A 1 270 ? 3.598 26.435 -1.572 1.00 97.38 270 ILE A O 1
ATOM 2040 N N . ALA A 1 271 ? 5.528 26.049 -0.484 1.00 97.25 271 ALA A N 1
ATOM 2041 C CA . ALA A 1 271 ? 6.374 26.774 -1.433 1.00 97.25 271 ALA A CA 1
ATOM 2042 C C . ALA A 1 271 ? 6.331 26.164 -2.847 1.00 97.25 271 ALA A C 1
ATOM 2044 O O . ALA A 1 271 ? 6.354 26.903 -3.828 1.00 97.25 271 ALA A O 1
ATOM 2045 N N . ASP A 1 272 ? 6.198 24.840 -2.937 1.00 96.75 272 ASP A N 1
ATOM 2046 C CA . ASP A 1 272 ? 6.071 24.086 -4.187 1.00 96.75 272 ASP A CA 1
ATOM 2047 C C . ASP A 1 272 ? 4.630 24.120 -4.759 1.00 96.75 272 ASP A C 1
ATOM 2049 O O . ASP A 1 272 ? 4.371 23.560 -5.823 1.00 96.75 272 ASP A O 1
ATOM 2053 N N . GLY A 1 273 ? 3.689 24.803 -4.088 1.00 96.44 273 GLY A N 1
ATOM 2054 C CA . GLY A 1 273 ? 2.328 25.059 -4.578 1.00 96.44 273 GLY A CA 1
ATOM 2055 C C . GLY A 1 273 ? 1.250 24.073 -4.112 1.00 96.44 273 GLY A C 1
ATOM 2056 O O . GLY A 1 273 ? 0.111 24.169 -4.568 1.00 96.44 273 GLY A O 1
ATOM 2057 N N . TYR A 1 274 ? 1.560 23.165 -3.184 1.00 96.00 274 TYR A N 1
ATOM 2058 C CA . TYR A 1 274 ? 0.654 22.107 -2.709 1.00 96.00 274 TYR A CA 1
ATOM 2059 C C . TYR A 1 274 ? -0.177 22.485 -1.474 1.00 96.00 274 TYR A C 1
ATOM 2061 O O . TYR A 1 274 ? -0.768 21.617 -0.839 1.00 96.00 274 TYR A O 1
ATOM 2069 N N . GLU A 1 275 ? -0.268 23.771 -1.119 1.00 95.44 275 GLU A N 1
ATOM 2070 C CA . GLU A 1 275 ? -1.007 24.228 0.071 1.00 95.44 275 GLU A CA 1
ATOM 2071 C C . GLU A 1 275 ? -2.460 23.727 0.101 1.00 95.44 275 GLU A C 1
ATOM 2073 O O . GLU A 1 275 ? -2.938 23.270 1.135 1.00 95.44 275 GLU A O 1
ATOM 2078 N N . LYS A 1 276 ? -3.148 23.747 -1.047 1.00 94.88 276 LYS A N 1
ATOM 2079 C CA . LYS A 1 276 ? -4.541 23.285 -1.162 1.00 94.88 276 LYS A CA 1
ATOM 2080 C C . LYS A 1 276 ? -4.692 21.764 -1.084 1.00 94.88 276 LYS A C 1
ATOM 2082 O O . LYS A 1 276 ? -5.786 21.291 -0.796 1.00 94.88 276 LYS A O 1
ATOM 2087 N N . ASP A 1 277 ? -3.632 21.009 -1.371 1.00 94.50 277 ASP A N 1
ATOM 2088 C CA . ASP A 1 277 ? -3.648 19.545 -1.319 1.00 94.50 277 ASP A CA 1
ATOM 2089 C C . ASP A 1 277 ? -3.322 19.011 0.088 1.00 94.50 277 ASP A C 1
ATOM 2091 O O . ASP A 1 277 ? -3.633 17.858 0.369 1.00 94.50 277 ASP A O 1
ATOM 2095 N N . LEU A 1 278 ? -2.762 19.834 0.990 1.00 94.69 278 LEU A N 1
ATOM 2096 C CA . LEU A 1 278 ? -2.415 19.415 2.359 1.00 94.69 278 LEU A CA 1
ATOM 2097 C C . LEU A 1 278 ? -3.620 18.878 3.140 1.00 94.69 278 LEU A C 1
ATOM 2099 O O . LEU A 1 278 ? -3.497 17.904 3.879 1.00 94.69 278 LEU A O 1
ATOM 2103 N N . ASP A 1 279 ? -4.777 19.516 2.969 1.00 93.56 279 ASP A N 1
ATOM 2104 C CA . ASP A 1 279 ? -6.013 19.145 3.657 1.00 93.56 279 ASP A CA 1
ATOM 2105 C C . ASP A 1 279 ? -6.973 18.318 2.803 1.00 93.56 279 ASP A C 1
ATOM 2107 O O . ASP A 1 279 ? -8.055 17.954 3.267 1.00 93.56 279 ASP A O 1
ATOM 2111 N N . ARG A 1 280 ? -6.574 18.001 1.569 1.00 95.38 280 ARG A N 1
ATOM 2112 C CA . ARG A 1 280 ? -7.386 17.223 0.644 1.00 95.38 280 ARG A CA 1
ATOM 2113 C C . ARG A 1 280 ? -7.331 15.738 1.002 1.00 95.38 280 ARG A C 1
ATOM 2115 O O . ARG A 1 280 ? -6.255 15.191 1.243 1.00 95.38 280 ARG A O 1
ATOM 2122 N N . VAL A 1 281 ? -8.510 15.123 0.980 1.00 95.19 281 VAL A N 1
ATOM 2123 C CA . VAL A 1 281 ? -8.728 13.672 1.036 1.00 95.19 281 VAL A CA 1
ATOM 2124 C C . VAL A 1 281 ? -9.004 13.154 -0.372 1.00 95.19 281 VAL A C 1
ATOM 2126 O O . VAL A 1 281 ? -9.670 13.892 -1.143 1.00 95.19 281 VAL A O 1
#